Protein AF-A0A9E5YF60-F1 (afdb_monomer)

pLDDT: mean 73.59, std 24.07, range [28.97, 97.62]

Secondary structure (DSSP, 8-state):
--EEEEEEEE---TT-SEEEEEEEEETTTEEEEEEEEEEETTEEEEE--EEE-EEEPTTT--EEETT-SB-TTT-PBPP----------S-S---SEEESS--SSHHHHHHHHHHHHHHHHHHHH-TT-PPP-----------PPPP-------------------------------------

Radius of gyration: 30.72 Å; Cα contacts (8 Å, |Δi|>4): 196; chains: 1; bounding box: 48×77×90 Å

Nearest PDB structures (foldseek):
  2i9x-assembly1_A  TM=8.941E-01  e=9.250E-07  Staphylococcus epidermidis ATCC 12228
  2ia9-assembly3_F  TM=9.475E-01  e=4.950E-06  Bacillus subtilis
  2ia9-assembly2_C  TM=9.354E-01  e=3.707E-06  Bacillus subtilis
  2ia9-assembly3_E  TM=9.119E-01  e=4.409E-06  Bacillus subtilis
  2ia9-assembly1_A  TM=8.694E-01  e=2.776E-06  Bacillus subtilis

Mean predicted aligned error: 16.96 Å

Foldseek 3Di:
DDFPDKDWAADPDPPAQWGIWIWTDDPVPDIAGRWTFGQDPVGTWIDAAKDQAFDAAPPHGDTHHPPDQADPPPRHGGDPPPPPPPDDDDDPDPDSMDGPDDDPDPVVRVNVGVVNVVVVVVCVVPVPCDDPDDDPPPPDDDDDDDDDDDDDDDDDDDDDDDDDDDDDDDDDDDDDDDDDDDDD

Sequence (184 aa):
MEITEVRISLRDGGNRKLKAYATITFDDAFVVRNVKVIEGNKGLFVAMPSRKLRESCPKCNYKNAVRSKFCNQCGSSLPQIERKPQVESSGPQQSDHRDIAHPITLECREYIQKKVLESYEGERKNPSSAPPAGGHKTTAAATAPTPVAAATAPTPIAAAPKVEEHTEEHSIEDDVTEGGDIEL

Structure (mmCIF, N/CA/C/O backbone):
data_AF-A0A9E5YF60-F1
#
_entry.id   AF-A0A9E5YF60-F1
#
loop_
_atom_site.group_PDB
_atom_site.id
_atom_site.type_symbol
_atom_site.label_atom_id
_atom_site.label_alt_id
_atom_site.label_comp_id
_atom_site.label_asym_id
_atom_site.label_entity_id
_atom_site.label_seq_id
_atom_site.pdbx_PDB_ins_code
_atom_site.Cartn_x
_atom_site.Cartn_y
_atom_site.Cartn_z
_atom_site.occupancy
_atom_site.B_iso_or_equiv
_atom_site.auth_seq_id
_atom_site.auth_comp_id
_atom_site.auth_asym_id
_atom_site.auth_atom_id
_atom_site.pdbx_PDB_model_num
ATOM 1 N N . MET A 1 1 ? -16.649 4.695 -1.867 1.00 81.25 1 MET A N 1
ATOM 2 C CA . MET A 1 1 ? -15.685 3.664 -1.454 1.00 81.25 1 MET A CA 1
ATOM 3 C C . MET A 1 1 ? -15.520 3.783 0.041 1.00 81.25 1 MET A C 1
ATOM 5 O O . MET A 1 1 ? -15.003 4.791 0.515 1.00 81.25 1 MET A O 1
ATOM 9 N N . GLU A 1 2 ? -16.013 2.789 0.757 1.00 93.06 2 GLU A N 1
ATOM 10 C CA . GLU A 1 2 ? -16.034 2.717 2.211 1.00 93.06 2 GLU A CA 1
ATOM 11 C C . GLU A 1 2 ? -15.142 1.570 2.684 1.00 93.06 2 GLU A C 1
ATOM 13 O O . GLU A 1 2 ? -14.969 0.561 1.998 1.00 93.06 2 GLU A O 1
ATOM 18 N N . ILE A 1 3 ? -14.534 1.732 3.857 1.00 95.75 3 ILE A N 1
ATOM 19 C CA . ILE A 1 3 ? -13.756 0.664 4.487 1.00 95.75 3 ILE A CA 1
ATOM 20 C C . ILE A 1 3 ? -14.714 -0.170 5.334 1.00 95.75 3 ILE A C 1
ATOM 22 O O . ILE A 1 3 ? -15.167 0.295 6.381 1.00 95.75 3 ILE A O 1
ATOM 26 N N . THR A 1 4 ? -14.999 -1.392 4.887 1.00 95.94 4 THR A N 1
ATOM 27 C CA . THR A 1 4 ? -15.952 -2.295 5.545 1.00 95.94 4 THR A CA 1
ATOM 28 C C . THR A 1 4 ? -15.309 -3.097 6.672 1.00 95.94 4 THR A C 1
ATOM 30 O O . THR A 1 4 ? -15.927 -3.321 7.710 1.00 95.94 4 THR A O 1
ATOM 33 N N . GLU A 1 5 ? -14.034 -3.469 6.527 1.00 96.00 5 GLU A N 1
ATOM 34 C CA . GLU A 1 5 ? -13.308 -4.248 7.531 1.00 96.00 5 GLU A CA 1
ATOM 35 C C . GLU A 1 5 ? -11.846 -3.794 7.645 1.00 96.00 5 GLU A C 1
ATOM 37 O O . GLU A 1 5 ? -11.172 -3.530 6.646 1.00 96.00 5 GLU A O 1
ATOM 42 N N . VAL A 1 6 ? -11.328 -3.746 8.876 1.00 97.06 6 VAL A N 1
ATOM 43 C CA . VAL A 1 6 ? -9.901 -3.539 9.155 1.00 97.06 6 VAL A CA 1
ATOM 44 C C . VAL A 1 6 ? -9.419 -4.618 10.113 1.00 97.06 6 VAL A C 1
ATOM 46 O O . VAL A 1 6 ? -9.878 -4.700 11.248 1.00 97.06 6 VAL A O 1
ATOM 49 N N . ARG A 1 7 ? -8.449 -5.422 9.673 1.00 95.94 7 ARG A N 1
ATOM 50 C CA . ARG A 1 7 ? -7.774 -6.419 10.514 1.00 95.94 7 ARG A CA 1
ATOM 51 C C . ARG A 1 7 ? -6.390 -5.930 10.890 1.00 95.94 7 ARG A C 1
ATOM 53 O O . ARG A 1 7 ? -5.583 -5.638 10.004 1.00 95.94 7 ARG A O 1
ATOM 60 N N . ILE A 1 8 ? -6.106 -5.889 12.186 1.00 95.81 8 ILE A N 1
ATOM 61 C CA . ILE A 1 8 ? -4.815 -5.469 12.725 1.00 95.81 8 ILE A CA 1
ATOM 62 C C . ILE A 1 8 ? -4.038 -6.695 13.195 1.00 95.81 8 ILE A C 1
ATOM 64 O O . ILE A 1 8 ? -4.548 -7.558 13.898 1.00 95.81 8 ILE A O 1
ATOM 68 N N . SER A 1 9 ? -2.775 -6.773 12.799 1.00 93.69 9 SER A N 1
ATOM 69 C CA . SER A 1 9 ? -1.800 -7.716 13.334 1.00 93.69 9 SER A CA 1
ATOM 70 C C . SER A 1 9 ? -0.731 -6.913 14.057 1.00 93.69 9 SER A C 1
ATOM 72 O O . SER A 1 9 ? 0.152 -6.320 13.424 1.00 93.69 9 SER A O 1
ATOM 74 N N . LEU A 1 10 ? -0.854 -6.852 15.384 1.00 92.62 10 LEU A N 1
ATOM 75 C CA . LEU A 1 10 ? 0.117 -6.193 16.249 1.00 92.62 10 LEU A CA 1
ATOM 76 C C . LEU A 1 10 ? 1.480 -6.871 16.115 1.00 92.62 10 LEU A C 1
ATOM 78 O O . LEU A 1 10 ? 1.585 -8.080 15.906 1.00 92.62 10 LEU A O 1
ATOM 82 N N . ARG A 1 11 ? 2.540 -6.070 16.196 1.00 90.50 11 ARG A N 1
ATOM 83 C CA . ARG A 1 11 ? 3.908 -6.562 16.146 1.00 90.50 11 ARG A CA 1
ATOM 84 C C . ARG A 1 11 ? 4.643 -6.161 17.415 1.00 90.50 11 ARG A C 1
ATOM 86 O O . ARG A 1 11 ? 5.096 -5.026 17.543 1.00 90.50 11 ARG A O 1
ATOM 93 N N . ASP A 1 12 ? 4.847 -7.135 18.292 1.00 77.62 12 ASP A N 1
ATOM 94 C CA . ASP A 1 12 ? 5.633 -6.971 19.512 1.00 77.62 12 ASP A CA 1
ATOM 95 C C . ASP A 1 12 ? 7.125 -7.079 19.187 1.00 77.62 12 ASP A C 1
ATOM 97 O O . ASP A 1 12 ? 7.742 -8.141 19.197 1.00 77.62 12 ASP A O 1
ATOM 101 N N . GLY A 1 13 ? 7.711 -5.951 18.797 1.00 72.75 13 GLY A N 1
ATOM 102 C CA . GLY A 1 13 ? 9.149 -5.810 18.606 1.00 72.75 13 GLY A CA 1
ATOM 103 C C . GLY A 1 13 ? 9.615 -4.503 19.224 1.00 72.75 13 GLY A C 1
ATOM 104 O O . GLY A 1 13 ? 9.360 -3.437 18.662 1.00 72.75 13 GLY A O 1
ATOM 105 N N . GLY A 1 14 ? 10.289 -4.582 20.375 1.00 67.81 14 GLY A N 1
ATOM 106 C CA . GLY A 1 14 ? 10.793 -3.419 21.108 1.00 67.81 14 GLY A CA 1
ATOM 107 C C . GLY A 1 14 ? 11.542 -2.429 20.204 1.00 67.81 14 GLY A C 1
ATOM 108 O O . GLY A 1 14 ? 12.382 -2.825 19.397 1.00 67.81 14 GLY A O 1
ATOM 109 N N . ASN A 1 15 ? 11.191 -1.142 20.317 1.00 65.94 15 ASN A N 1
ATOM 110 C CA . ASN A 1 15 ? 11.779 0.008 19.609 1.00 65.94 15 ASN A CA 1
ATOM 111 C C . ASN A 1 15 ? 11.841 -0.064 18.071 1.00 65.94 15 ASN A C 1
ATOM 113 O O . ASN A 1 15 ? 12.553 0.720 17.438 1.00 65.94 15 ASN A O 1
ATOM 117 N N . ARG A 1 16 ? 11.073 -0.949 17.421 1.00 82.31 16 ARG A N 1
ATOM 118 C CA . ARG A 1 16 ? 10.971 -0.937 15.958 1.00 82.31 16 ARG A CA 1
ATOM 119 C C . ARG A 1 16 ? 9.952 0.109 15.511 1.00 82.31 16 ARG A C 1
ATOM 121 O O . ARG A 1 16 ? 8.862 0.207 16.063 1.00 82.31 16 ARG A O 1
ATOM 128 N N . LYS A 1 17 ? 10.288 0.843 14.443 1.00 90.38 17 LYS A N 1
ATOM 129 C CA . LYS A 1 17 ? 9.391 1.842 13.831 1.00 90.38 17 LYS A CA 1
ATOM 130 C C . LYS A 1 17 ? 8.049 1.240 13.396 1.00 90.38 17 LYS A C 1
ATOM 132 O O . LYS A 1 17 ? 7.047 1.932 13.381 1.00 90.38 17 LYS A O 1
ATOM 137 N N . LEU A 1 18 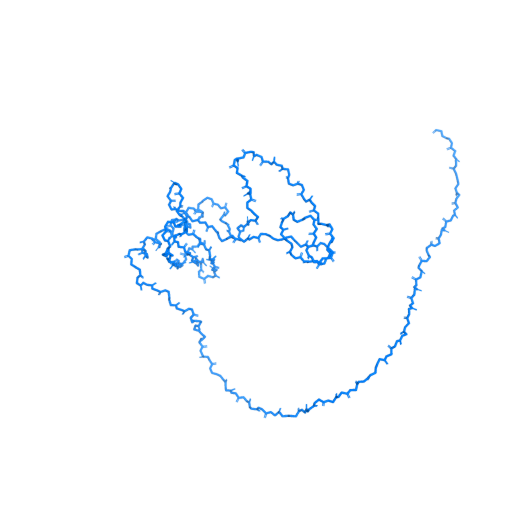? 8.016 -0.041 13.032 1.00 93.12 18 LEU A N 1
ATOM 138 C CA . LEU A 1 18 ? 6.797 -0.747 12.637 1.00 93.12 18 LEU A CA 1
ATOM 139 C C . LEU A 1 18 ? 6.072 -1.301 13.870 1.00 93.12 18 LEU A C 1
ATOM 141 O O . LEU A 1 18 ? 6.619 -2.176 14.538 1.00 93.12 18 LEU A O 1
ATOM 145 N N . LYS A 1 19 ? 4.838 -0.848 14.101 1.00 93.25 19 LYS A N 1
ATOM 146 C CA . LYS A 1 19 ? 4.001 -1.261 15.238 1.00 93.25 19 LYS A CA 1
ATOM 147 C C . LYS A 1 19 ? 2.990 -2.349 14.896 1.00 93.25 19 LYS A C 1
ATOM 149 O O . LYS A 1 19 ? 2.748 -3.235 15.705 1.00 93.25 19 LYS A O 1
ATOM 154 N N . ALA A 1 20 ? 2.407 -2.292 13.703 1.00 95.25 20 ALA A N 1
ATOM 155 C CA . ALA A 1 20 ? 1.439 -3.285 13.252 1.00 95.25 20 ALA A CA 1
ATOM 156 C C . ALA A 1 20 ? 1.400 -3.387 11.728 1.00 95.25 20 ALA A C 1
ATOM 158 O O . ALA A 1 20 ? 1.785 -2.459 11.008 1.00 95.25 20 ALA A O 1
ATOM 159 N N . TYR A 1 21 ? 0.896 -4.517 11.249 1.00 95.69 21 TYR A N 1
ATOM 160 C CA . TYR A 1 21 ? 0.385 -4.647 9.892 1.00 95.69 21 TYR A CA 1
ATOM 161 C C . TYR A 1 21 ? -1.137 -4.557 9.915 1.00 95.69 21 TYR A C 1
ATOM 163 O O . TYR A 1 21 ? -1.777 -5.064 10.829 1.00 95.69 21 TYR A O 1
ATOM 171 N N . ALA A 1 22 ? -1.707 -3.927 8.898 1.00 96.94 22 ALA A N 1
ATOM 172 C CA . ALA A 1 22 ? -3.135 -3.824 8.687 1.00 96.94 22 ALA A CA 1
ATOM 173 C C . ALA A 1 22 ? -3.515 -4.461 7.345 1.00 96.94 22 ALA A C 1
ATOM 175 O O . ALA A 1 22 ? -2.774 -4.392 6.355 1.00 96.94 22 ALA A O 1
ATOM 176 N N . THR A 1 23 ? -4.683 -5.089 7.327 1.00 97.62 23 THR A N 1
ATOM 177 C CA . THR A 1 23 ? -5.378 -5.516 6.114 1.00 97.62 23 THR A CA 1
ATOM 178 C C . THR A 1 23 ? -6.709 -4.787 6.067 1.00 97.62 23 THR A C 1
ATOM 180 O O . THR A 1 23 ? -7.459 -4.839 7.038 1.00 97.62 23 THR A O 1
ATOM 183 N N . ILE A 1 24 ? -6.966 -4.086 4.967 1.00 96.94 24 ILE A N 1
ATOM 184 C CA . ILE A 1 24 ? -8.144 -3.234 4.783 1.00 96.94 24 ILE A CA 1
ATOM 185 C C . ILE A 1 24 ? -9.017 -3.856 3.700 1.00 96.94 24 ILE A C 1
ATOM 187 O O . ILE A 1 24 ? -8.500 -4.189 2.631 1.00 96.94 24 ILE A O 1
ATOM 191 N N . THR A 1 25 ? -10.312 -3.978 3.961 1.00 97.44 25 THR A N 1
ATOM 192 C CA . THR A 1 25 ? -11.325 -4.367 2.978 1.00 97.44 25 THR A CA 1
ATOM 193 C C . THR A 1 25 ? -12.144 -3.137 2.599 1.00 97.44 25 THR A C 1
ATOM 195 O O . THR A 1 25 ? -12.648 -2.430 3.471 1.00 97.44 25 THR A O 1
ATOM 198 N N . PHE A 1 26 ? -12.244 -2.871 1.301 1.00 96.50 26 PHE A N 1
ATOM 199 C CA . PHE A 1 26 ? -13.060 -1.816 0.715 1.00 96.50 26 PHE A CA 1
ATOM 200 C C . PHE A 1 26 ? -14.310 -2.424 0.088 1.00 96.50 26 PHE A C 1
ATOM 202 O O . PHE A 1 26 ? -14.194 -3.382 -0.684 1.00 96.50 26 PHE A O 1
ATOM 209 N N . ASP A 1 27 ? -15.471 -1.850 0.408 1.00 95.56 27 ASP A N 1
ATOM 210 C CA . ASP A 1 27 ? -16.786 -2.198 -0.147 1.00 95.56 27 ASP A CA 1
ATOM 211 C C . ASP A 1 27 ? -17.079 -3.721 -0.172 1.00 95.56 27 ASP A C 1
ATOM 213 O O . ASP A 1 27 ? -17.713 -4.214 -1.100 1.00 95.56 27 ASP A O 1
ATOM 217 N N . ASP A 1 28 ? -16.535 -4.496 0.780 1.00 93.94 28 ASP A N 1
ATOM 218 C CA . ASP A 1 28 ? -16.573 -5.976 0.824 1.00 93.94 28 ASP A CA 1
ATOM 219 C C . ASP A 1 28 ? -16.101 -6.706 -0.452 1.00 93.94 28 ASP A C 1
ATOM 221 O O . ASP A 1 28 ? -16.246 -7.922 -0.588 1.00 93.94 28 ASP A O 1
ATOM 225 N N . ALA A 1 29 ? -15.473 -5.982 -1.377 1.00 95.06 29 ALA A N 1
ATOM 226 C CA . ALA A 1 29 ? -15.123 -6.465 -2.707 1.00 95.06 29 ALA A CA 1
ATOM 227 C C . ALA A 1 29 ? -13.612 -6.451 -2.964 1.00 95.06 29 ALA A C 1
ATOM 229 O O . ALA A 1 29 ? -13.118 -7.191 -3.817 1.00 95.06 29 ALA A O 1
ATOM 230 N N . PHE A 1 30 ? -12.852 -5.623 -2.238 1.00 96.62 30 PHE A N 1
ATOM 231 C CA . PHE A 1 30 ? -11.431 -5.422 -2.510 1.00 96.62 30 PHE A CA 1
ATOM 232 C C . PHE A 1 30 ? -10.581 -5.383 -1.241 1.00 96.62 30 PHE A C 1
ATOM 234 O O . PHE A 1 30 ? -10.809 -4.571 -0.353 1.00 96.62 30 PHE A O 1
ATOM 241 N N . VAL A 1 31 ? -9.546 -6.227 -1.168 1.00 96.88 31 VAL A N 1
ATOM 242 C CA . VAL A 1 31 ? -8.676 -6.334 0.015 1.00 96.88 31 VAL A CA 1
ATOM 243 C C . VAL A 1 31 ? -7.265 -5.838 -0.284 1.00 96.88 31 VAL A C 1
ATOM 245 O O . VAL A 1 31 ? -6.557 -6.390 -1.129 1.00 96.88 31 VAL A O 1
ATOM 248 N N . VAL A 1 32 ? -6.804 -4.865 0.501 1.00 96.50 32 VAL A N 1
ATOM 249 C CA . VAL A 1 32 ? -5.425 -4.371 0.494 1.00 96.50 32 VAL A CA 1
ATOM 250 C C . VAL A 1 32 ? -4.678 -4.911 1.710 1.00 96.50 32 VAL A C 1
ATOM 252 O O . VAL A 1 32 ? -4.970 -4.571 2.855 1.00 96.50 32 VAL A O 1
ATOM 255 N N . ARG A 1 33 ? -3.678 -5.759 1.455 1.00 96.12 33 ARG A N 1
ATOM 256 C CA . ARG A 1 33 ? -2.808 -6.354 2.482 1.00 96.12 33 ARG A CA 1
ATOM 257 C C . ARG A 1 33 ? -1.513 -5.570 2.645 1.00 96.12 33 ARG A C 1
ATOM 259 O O . ARG A 1 33 ? -1.094 -4.854 1.739 1.00 96.12 33 ARG A O 1
ATOM 266 N N . ASN A 1 34 ? -0.818 -5.821 3.755 1.00 94.69 34 ASN A N 1
ATOM 267 C CA . ASN A 1 34 ? 0.505 -5.263 4.062 1.00 94.69 34 ASN A CA 1
ATOM 268 C C . ASN A 1 34 ? 0.529 -3.733 4.178 1.00 94.69 34 ASN A C 1
ATOM 270 O O . ASN A 1 34 ? 1.571 -3.114 3.939 1.00 94.69 34 ASN A O 1
ATOM 274 N N . VAL A 1 35 ? -0.590 -3.132 4.580 1.00 96.62 35 VAL A N 1
ATOM 275 C CA . VAL A 1 35 ? -0.600 -1.756 5.081 1.00 96.62 35 VAL A CA 1
ATOM 276 C C . VAL A 1 35 ? 0.161 -1.750 6.410 1.00 96.6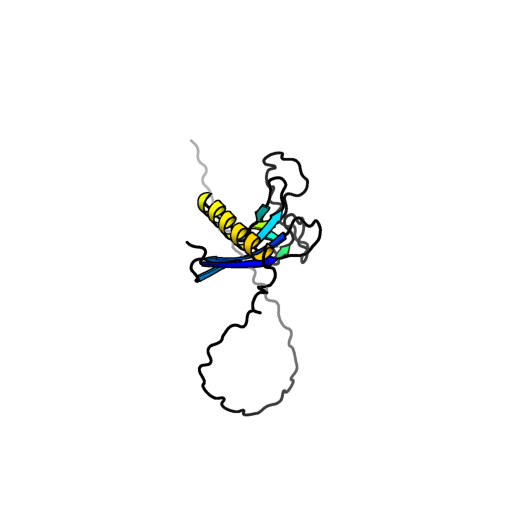2 35 VAL A C 1
ATOM 278 O O . VAL A 1 35 ? 0.084 -2.708 7.176 1.00 96.62 35 VAL A O 1
ATOM 281 N N . LYS A 1 36 ? 0.965 -0.724 6.681 1.00 95.44 36 LYS A N 1
ATOM 282 C CA . LYS A 1 36 ? 1.856 -0.680 7.852 1.00 95.44 36 LYS A CA 1
ATOM 283 C C . LYS A 1 36 ? 1.467 0.475 8.760 1.00 95.44 36 LYS A C 1
ATOM 285 O O . LYS A 1 36 ? 1.353 1.600 8.288 1.00 95.44 36 LYS A O 1
ATOM 290 N N . VAL A 1 37 ? 1.349 0.217 10.057 1.00 95.81 37 VAL A N 1
ATOM 291 C CA . VAL A 1 37 ? 1.256 1.261 11.086 1.00 95.81 37 VAL A CA 1
ATOM 292 C C . VAL A 1 37 ? 2.662 1.512 11.616 1.00 95.81 37 VAL A C 1
ATOM 294 O O . VAL A 1 37 ? 3.302 0.603 12.157 1.00 95.81 37 VAL A O 1
ATOM 297 N N . ILE A 1 38 ? 3.169 2.723 11.407 1.00 94.69 38 ILE A N 1
ATOM 298 C CA . ILE A 1 38 ? 4.550 3.105 11.707 1.00 94.69 38 ILE A CA 1
ATOM 299 C C . ILE A 1 38 ? 4.552 4.267 12.699 1.00 94.69 38 ILE A C 1
ATOM 301 O O . ILE A 1 38 ? 3.775 5.206 12.574 1.00 94.69 38 ILE A O 1
ATOM 305 N N . GLU A 1 39 ? 5.448 4.214 13.677 1.00 93.50 39 GLU A N 1
ATOM 306 C CA . GLU A 1 39 ? 5.765 5.323 14.571 1.00 93.50 39 GLU A CA 1
ATOM 307 C C . GLU A 1 39 ? 6.824 6.219 13.912 1.00 93.50 39 GLU A C 1
ATOM 309 O O . GLU A 1 39 ? 7.957 5.797 13.657 1.00 93.50 39 GLU A O 1
ATOM 314 N N . GLY A 1 40 ? 6.426 7.443 13.570 1.00 91.31 40 GLY A N 1
ATOM 315 C CA . GLY A 1 40 ? 7.306 8.493 13.068 1.00 91.31 40 GLY A CA 1
ATOM 316 C C . GLY A 1 40 ? 7.524 9.598 14.100 1.00 91.31 40 GLY A C 1
ATOM 317 O O . GLY A 1 40 ? 6.975 9.575 15.196 1.00 91.31 40 GLY A O 1
ATOM 318 N N . ASN A 1 41 ? 8.286 10.624 13.719 1.00 91.75 41 ASN A N 1
ATOM 319 C CA . ASN A 1 41 ? 8.615 11.744 14.613 1.00 91.75 41 ASN A CA 1
ATOM 320 C C . ASN A 1 41 ? 7.383 12.580 15.009 1.00 91.75 41 ASN A C 1
ATOM 322 O O . ASN A 1 41 ? 7.372 13.198 16.065 1.00 91.75 41 ASN A O 1
ATOM 326 N N . LYS A 1 42 ? 6.355 12.614 14.148 1.00 92.31 42 LYS A N 1
ATOM 327 C CA . LYS A 1 42 ? 5.092 13.343 14.364 1.00 92.31 42 LYS A CA 1
ATOM 328 C C . LYS A 1 42 ? 3.970 12.440 14.904 1.00 92.31 42 LYS A C 1
ATOM 330 O O . LYS A 1 42 ? 2.809 12.826 14.851 1.00 92.31 42 LYS A O 1
ATOM 335 N N . GLY A 1 43 ? 4.306 11.237 15.376 1.00 92.38 43 GLY A N 1
ATOM 336 C CA . GLY A 1 43 ? 3.351 10.244 15.866 1.00 92.38 43 GLY A CA 1
ATOM 337 C C . GLY A 1 43 ? 3.132 9.068 14.913 1.00 92.38 43 GLY A C 1
ATOM 338 O O . GLY A 1 43 ? 3.918 8.817 13.994 1.00 92.38 43 GLY A O 1
ATOM 339 N N . LEU A 1 44 ? 2.066 8.312 15.177 1.00 94.56 44 LEU A N 1
ATOM 340 C CA . LEU A 1 44 ? 1.679 7.128 14.411 1.00 94.56 44 LEU A CA 1
ATOM 341 C C . LEU A 1 44 ? 1.083 7.535 13.060 1.00 94.56 44 LEU A C 1
ATOM 343 O O . LEU A 1 44 ? 0.232 8.417 12.982 1.00 94.56 44 LEU A O 1
ATOM 347 N N . PHE A 1 45 ? 1.504 6.865 11.993 1.00 95.62 45 PHE A N 1
ATOM 348 C CA . PHE A 1 45 ? 0.966 7.076 10.655 1.00 95.62 45 PHE A CA 1
ATOM 349 C C . PHE A 1 45 ? 0.854 5.763 9.884 1.00 95.62 45 PHE A C 1
ATOM 351 O O . PHE A 1 45 ? 1.478 4.751 10.220 1.00 95.62 45 PHE A O 1
ATOM 358 N N . VAL A 1 46 ? 0.047 5.794 8.827 1.00 96.31 46 VAL A N 1
ATOM 359 C CA . VAL A 1 46 ? -0.184 4.649 7.949 1.00 96.31 46 VAL A CA 1
ATOM 360 C C . VAL A 1 46 ? 0.710 4.761 6.719 1.00 96.31 46 VAL A C 1
ATOM 362 O O . VAL A 1 46 ? 0.698 5.771 6.017 1.00 96.31 46 VAL A O 1
ATOM 365 N N . ALA A 1 47 ? 1.478 3.711 6.447 1.00 95.50 47 ALA A N 1
ATOM 366 C CA . ALA A 1 47 ? 2.257 3.556 5.230 1.00 95.50 47 ALA A CA 1
ATOM 367 C C . ALA A 1 47 ? 1.624 2.494 4.329 1.00 95.50 47 ALA A C 1
ATOM 369 O O . ALA A 1 47 ? 1.281 1.391 4.769 1.00 95.50 47 ALA A O 1
ATOM 370 N N . MET A 1 48 ? 1.490 2.841 3.055 1.00 96.25 48 MET A N 1
ATOM 371 C CA . MET A 1 48 ? 0.898 1.980 2.045 1.00 96.25 48 MET A CA 1
ATOM 372 C C . MET A 1 48 ? 1.782 0.760 1.728 1.00 96.25 48 MET A C 1
ATOM 374 O O . MET A 1 48 ? 2.985 0.750 2.024 1.00 96.25 48 MET A O 1
ATOM 378 N N . PRO A 1 49 ? 1.204 -0.317 1.167 1.00 95.31 49 PRO A N 1
ATOM 379 C CA . PRO A 1 49 ? 1.967 -1.498 0.794 1.00 95.31 49 PRO A CA 1
ATOM 380 C C . PRO A 1 49 ? 2.974 -1.161 -0.302 1.00 95.31 49 PRO A C 1
ATOM 382 O O . PRO A 1 49 ? 2.601 -0.773 -1.406 1.00 95.31 49 PRO A O 1
ATOM 385 N N . SER A 1 50 ? 4.254 -1.380 -0.012 1.00 92.25 50 SER A N 1
ATOM 386 C CA . SER A 1 50 ? 5.361 -1.053 -0.908 1.00 92.25 50 SER A CA 1
ATOM 387 C C . SER A 1 50 ? 6.112 -2.295 -1.382 1.00 92.25 50 SER A C 1
ATOM 389 O O . SER A 1 50 ? 6.288 -3.264 -0.636 1.00 92.25 50 SER A O 1
ATOM 391 N N . ARG A 1 51 ? 6.577 -2.278 -2.636 1.00 90.75 51 ARG A N 1
ATOM 392 C CA . ARG A 1 51 ? 7.385 -3.347 -3.242 1.00 90.75 51 ARG A CA 1
ATOM 393 C C . ARG A 1 51 ? 8.614 -2.761 -3.920 1.00 90.75 51 ARG A C 1
ATOM 395 O O . ARG A 1 51 ? 8.544 -1.717 -4.562 1.00 90.75 51 ARG A O 1
ATOM 402 N N . LYS A 1 52 ? 9.744 -3.462 -3.795 1.00 89.38 52 LYS A N 1
ATOM 403 C CA . LYS A 1 52 ? 10.972 -3.125 -4.517 1.00 89.38 52 LYS A CA 1
ATOM 404 C C . LYS A 1 52 ? 10.747 -3.299 -6.020 1.00 89.38 52 LYS A C 1
ATOM 406 O O . LYS A 1 52 ? 10.391 -4.390 -6.472 1.00 89.38 52 LYS A O 1
ATOM 411 N N . LEU A 1 53 ? 10.944 -2.223 -6.765 1.00 88.44 53 LEU A N 1
ATOM 412 C CA . LEU A 1 53 ? 10.869 -2.195 -8.212 1.00 88.44 53 LEU A CA 1
ATOM 413 C C . LEU A 1 53 ? 12.006 -3.043 -8.799 1.00 88.44 53 LEU A C 1
ATOM 415 O O . LEU A 1 53 ? 13.099 -3.146 -8.235 1.00 88.44 53 LEU A O 1
ATOM 419 N N . ARG A 1 54 ? 11.716 -3.693 -9.921 1.00 89.25 54 ARG A N 1
ATOM 420 C CA . ARG A 1 54 ? 12.687 -4.433 -10.724 1.00 89.25 54 ARG A CA 1
ATOM 421 C C . ARG A 1 54 ? 12.465 -4.069 -12.181 1.00 89.25 54 ARG A C 1
ATOM 423 O O . ARG A 1 54 ? 11.315 -3.947 -12.596 1.00 89.25 54 ARG A O 1
ATOM 430 N N . GLU A 1 55 ? 13.548 -3.901 -12.920 1.00 87.81 55 GLU A N 1
ATOM 431 C CA . GLU A 1 55 ? 13.524 -3.567 -14.344 1.00 87.81 55 GLU A CA 1
ATOM 432 C C . GLU A 1 55 ? 13.841 -4.827 -15.155 1.00 87.81 55 GLU A C 1
ATOM 434 O O . GLU A 1 55 ? 14.778 -5.571 -14.845 1.00 87.81 55 GLU A O 1
ATOM 439 N N . SER A 1 56 ? 13.017 -5.104 -16.164 1.00 91.88 56 SER A N 1
ATOM 440 C CA . SER A 1 56 ? 13.210 -6.252 -17.047 1.00 91.88 56 SER A CA 1
ATOM 441 C C . SER A 1 56 ? 14.304 -5.945 -18.066 1.00 91.88 56 SER A C 1
ATOM 443 O O . SER A 1 56 ? 14.326 -4.875 -18.669 1.00 91.88 56 SER A O 1
ATOM 445 N N . CYS A 1 57 ? 15.216 -6.891 -18.265 1.00 92.62 57 CYS A N 1
ATOM 446 C CA . CYS A 1 57 ? 16.220 -6.803 -19.317 1.00 92.62 57 CYS A CA 1
ATOM 447 C C . CYS A 1 57 ? 15.563 -6.856 -20.710 1.00 92.62 57 CYS A C 1
ATOM 449 O O . CYS A 1 57 ? 14.809 -7.795 -20.953 1.00 92.62 57 CYS A O 1
ATOM 451 N N . PRO A 1 58 ? 15.893 -5.954 -21.654 1.00 91.38 58 PRO A N 1
ATOM 452 C CA . PRO A 1 58 ? 15.318 -5.986 -23.003 1.00 91.38 58 PRO A CA 1
ATOM 453 C C . PRO A 1 58 ? 15.766 -7.204 -23.828 1.00 91.38 58 PRO A C 1
ATOM 455 O O . PRO A 1 58 ? 15.078 -7.590 -24.763 1.00 91.38 58 PRO A O 1
ATOM 458 N N . LYS A 1 59 ? 16.900 -7.834 -23.481 1.00 94.00 59 LYS A N 1
ATOM 459 C CA . LYS A 1 59 ? 17.438 -8.996 -24.206 1.00 94.00 59 LYS A CA 1
ATOM 460 C C . LYS A 1 59 ? 16.864 -10.330 -23.723 1.00 94.00 59 LYS A C 1
ATOM 462 O O . LYS A 1 59 ? 16.579 -11.199 -24.533 1.00 94.00 59 LYS A O 1
ATOM 467 N N . CYS A 1 60 ? 16.744 -10.528 -22.408 1.00 94.69 60 CYS A N 1
ATOM 468 C CA . CYS A 1 60 ? 16.363 -11.826 -21.826 1.00 94.69 60 CYS A CA 1
ATOM 469 C C . CYS A 1 60 ? 15.191 -11.765 -20.834 1.00 94.69 60 CYS A C 1
ATOM 471 O O . CYS A 1 60 ? 14.885 -12.765 -20.192 1.00 94.69 60 CYS A O 1
ATOM 473 N N . ASN A 1 61 ? 14.564 -10.599 -20.646 1.00 91.75 61 ASN A N 1
ATOM 474 C CA . ASN A 1 61 ? 13.460 -10.362 -19.705 1.00 91.75 61 ASN A CA 1
ATOM 475 C C . ASN A 1 61 ? 13.743 -10.663 -18.222 1.00 91.75 61 ASN A C 1
ATOM 477 O O . ASN A 1 61 ? 12.834 -10.617 -17.389 1.00 91.75 61 ASN A O 1
ATOM 481 N N . TYR A 1 62 ? 15.001 -10.899 -17.843 1.00 93.88 62 TYR A N 1
ATOM 482 C CA . TYR A 1 62 ? 15.362 -11.089 -16.441 1.00 93.88 62 TYR A CA 1
ATOM 483 C C . TYR A 1 62 ? 15.100 -9.819 -15.613 1.00 93.88 62 TYR A C 1
ATOM 485 O O . TYR A 1 62 ? 15.416 -8.709 -16.045 1.00 93.88 62 TYR A O 1
ATOM 493 N N . LYS A 1 63 ? 14.540 -9.984 -14.407 1.00 92.50 63 LYS A N 1
ATOM 494 C CA . LYS A 1 63 ? 14.131 -8.890 -13.508 1.00 92.50 63 LYS A CA 1
ATOM 495 C C . LYS A 1 63 ? 15.300 -8.425 -12.640 1.00 92.50 63 LYS A C 1
ATOM 497 O O . LYS A 1 63 ? 15.511 -8.928 -11.533 1.00 92.50 63 LYS A O 1
ATOM 502 N N . ASN A 1 64 ? 16.037 -7.441 -13.133 1.00 90.69 64 ASN A N 1
ATOM 503 C CA . ASN A 1 64 ? 17.180 -6.851 -12.445 1.00 90.69 64 ASN A CA 1
ATOM 504 C C . ASN A 1 64 ? 16.739 -5.817 -11.404 1.00 90.69 64 ASN A C 1
ATOM 506 O O . ASN A 1 64 ? 15.611 -5.321 -11.427 1.00 90.69 64 ASN A O 1
ATOM 510 N N . ALA A 1 65 ? 17.626 -5.496 -10.462 1.00 89.00 65 ALA A N 1
ATOM 511 C CA . ALA A 1 65 ? 17.403 -4.350 -9.592 1.00 89.00 65 ALA A CA 1
ATOM 512 C C . ALA A 1 65 ? 17.400 -3.065 -10.433 1.00 89.00 65 ALA A C 1
ATOM 514 O O . ALA A 1 65 ? 18.125 -2.961 -11.423 1.00 89.00 65 ALA A O 1
ATOM 515 N N . VAL A 1 66 ? 16.580 -2.093 -10.032 1.00 84.75 66 VAL A N 1
ATOM 516 C CA . VAL A 1 66 ? 16.606 -0.751 -10.631 1.00 84.75 66 VAL A CA 1
ATOM 517 C C . VAL A 1 66 ? 18.040 -0.223 -10.554 1.00 84.75 66 VAL A C 1
ATOM 519 O O . VAL A 1 66 ? 18.666 -0.345 -9.501 1.00 84.75 66 VAL A O 1
ATOM 522 N N . ARG A 1 67 ? 18.544 0.376 -11.642 1.00 83.00 67 ARG A N 1
ATOM 523 C CA . ARG A 1 67 ? 19.913 0.932 -11.763 1.00 83.00 67 ARG A CA 1
ATOM 524 C C . ARG A 1 67 ? 21.053 -0.083 -11.924 1.00 83.00 67 ARG A C 1
ATOM 526 O O . ARG A 1 67 ? 22.217 0.319 -11.907 1.00 83.00 67 ARG A O 1
ATOM 533 N N . SER A 1 68 ? 20.780 -1.377 -12.097 1.00 89.31 68 SER A N 1
ATOM 534 C CA . SER A 1 68 ? 21.827 -2.305 -12.545 1.00 89.31 68 SER A CA 1
ATOM 535 C C . SER A 1 68 ? 22.383 -1.840 -13.900 1.00 89.31 68 SER A C 1
ATOM 537 O O . SER A 1 68 ? 21.619 -1.540 -14.811 1.00 89.31 68 SER A O 1
ATOM 539 N N . LYS A 1 69 ? 23.714 -1.769 -14.043 1.00 90.69 69 LYS A N 1
ATOM 540 C CA . LYS A 1 69 ? 24.367 -1.404 -15.319 1.00 90.69 69 LYS A CA 1
ATOM 541 C C . LYS A 1 69 ? 24.249 -2.512 -16.365 1.00 90.69 69 LYS A C 1
ATOM 543 O O . LYS A 1 69 ? 24.044 -2.244 -17.544 1.00 90.69 69 LYS A O 1
ATOM 548 N N . PHE A 1 70 ? 24.333 -3.756 -15.906 1.00 94.12 70 PHE A N 1
ATOM 549 C CA . PHE A 1 70 ? 24.278 -4.955 -16.731 1.00 94.12 70 PHE A CA 1
ATOM 550 C C . PHE A 1 70 ? 23.218 -5.909 -16.198 1.00 94.12 70 PHE A C 1
ATOM 552 O O . PHE A 1 70 ? 22.893 -5.903 -15.008 1.00 94.12 70 PHE A O 1
ATOM 559 N N . CYS A 1 71 ? 22.676 -6.737 -17.082 1.00 94.50 71 CYS A N 1
ATOM 560 C CA . CYS A 1 71 ? 21.771 -7.795 -16.686 1.00 94.50 71 CYS A CA 1
ATOM 561 C C . CYS A 1 71 ? 22.518 -8.884 -15.909 1.00 94.50 71 CYS A C 1
ATOM 563 O O . CYS A 1 71 ? 23.483 -9.454 -16.410 1.00 94.50 71 CYS A O 1
ATOM 565 N N . ASN A 1 72 ? 21.991 -9.259 -14.743 1.00 93.38 72 ASN A N 1
ATOM 566 C CA . ASN A 1 72 ? 22.545 -10.313 -13.889 1.00 93.38 72 ASN A CA 1
ATOM 567 C C . ASN A 1 72 ? 22.422 -11.732 -14.478 1.00 93.38 72 ASN A C 1
ATOM 569 O O . ASN A 1 72 ? 22.953 -12.662 -13.886 1.00 93.38 72 ASN A O 1
ATOM 573 N N . GLN A 1 73 ? 21.709 -11.909 -15.597 1.00 93.94 73 GLN A N 1
ATOM 574 C CA . GLN A 1 73 ? 21.531 -13.209 -16.252 1.00 93.94 73 GLN A CA 1
ATOM 575 C C . GLN A 1 73 ? 22.321 -13.320 -17.561 1.00 93.94 73 GLN A C 1
ATOM 577 O O . GLN A 1 73 ? 23.005 -14.310 -17.774 1.00 93.94 73 GLN A O 1
ATOM 582 N N . CYS A 1 74 ? 22.209 -12.337 -18.461 1.00 95.44 74 CYS A N 1
ATOM 583 C CA . CYS A 1 74 ? 22.810 -12.411 -19.802 1.00 95.44 74 CYS A CA 1
ATOM 584 C C . CYS A 1 74 ? 23.954 -11.413 -20.034 1.00 95.44 74 CYS A C 1
ATOM 586 O O . CYS A 1 74 ? 24.485 -11.351 -21.140 1.00 95.44 74 CYS A O 1
ATOM 588 N N . GLY A 1 75 ? 24.288 -10.581 -19.042 1.00 93.25 75 GLY A N 1
ATOM 589 C CA . GLY A 1 75 ? 25.370 -9.597 -19.126 1.00 93.25 75 GLY A CA 1
ATOM 590 C C . GLY A 1 75 ? 25.108 -8.392 -20.035 1.00 93.25 75 GLY A C 1
ATOM 591 O O . GLY A 1 75 ? 25.931 -7.485 -20.069 1.00 93.25 75 GLY A O 1
ATOM 592 N N . SER A 1 76 ? 23.978 -8.325 -20.752 1.00 93.62 76 SER A N 1
ATOM 593 C CA . SER A 1 76 ? 23.694 -7.186 -21.635 1.00 93.62 76 SER A CA 1
ATOM 594 C C . SER A 1 76 ? 23.559 -5.885 -20.845 1.00 93.62 76 SER A C 1
ATOM 596 O O . SER A 1 76 ? 22.939 -5.877 -19.776 1.00 93.62 76 SER A O 1
ATOM 598 N N . SER A 1 77 ? 24.049 -4.782 -21.403 1.00 92.06 77 SER A N 1
ATOM 599 C CA . SER A 1 77 ? 23.850 -3.442 -20.851 1.00 92.06 77 SER A CA 1
ATOM 600 C C . SER A 1 77 ? 22.358 -3.128 -20.712 1.00 92.06 77 SER A C 1
ATOM 602 O O . SER A 1 77 ? 21.576 -3.342 -21.639 1.00 92.06 77 SER A O 1
ATOM 604 N N . LEU A 1 78 ? 21.952 -2.660 -19.534 1.00 89.12 78 LEU A N 1
ATOM 605 C CA . LEU A 1 78 ? 20.583 -2.226 -19.262 1.00 89.12 78 LEU A CA 1
ATOM 606 C C . LEU A 1 78 ? 20.463 -0.7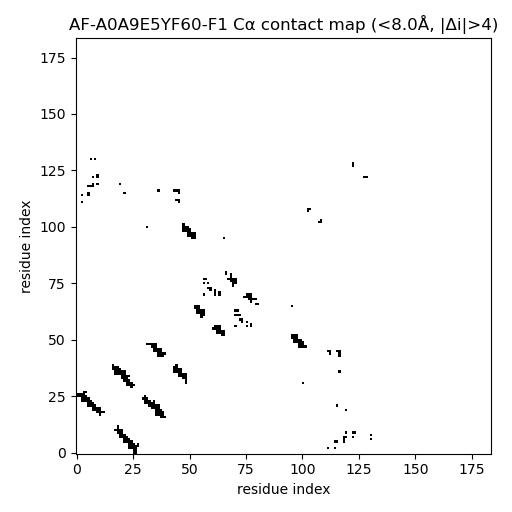19 -19.524 1.00 89.12 78 LEU A C 1
ATOM 608 O O . LEU A 1 78 ? 21.411 0.015 -19.221 1.00 89.12 78 LEU A O 1
ATOM 612 N N . PRO A 1 79 ? 19.317 -0.241 -20.049 1.00 82.44 79 PRO A N 1
ATOM 613 C CA . PRO A 1 79 ? 19.123 1.173 -20.343 1.00 82.44 79 PRO A CA 1
ATOM 614 C C . PRO A 1 79 ? 19.307 1.993 -19.065 1.00 82.44 79 PRO A C 1
ATOM 616 O O . PRO A 1 79 ? 18.561 1.844 -18.096 1.00 82.44 79 PRO A O 1
ATOM 619 N N . GLN A 1 80 ? 20.326 2.850 -19.048 1.00 74.38 80 GLN A N 1
ATOM 620 C CA . GLN A 1 80 ? 20.533 3.795 -17.961 1.00 74.38 80 GLN A CA 1
ATOM 621 C C . GLN A 1 80 ? 19.509 4.915 -18.142 1.00 74.38 80 GLN A C 1
ATOM 623 O O . GLN A 1 80 ? 19.755 5.882 -18.853 1.00 74.38 80 GLN A O 1
ATOM 628 N N . ILE A 1 81 ? 18.322 4.770 -17.550 1.00 69.44 81 ILE A N 1
ATOM 629 C CA . ILE A 1 81 ? 17.383 5.890 -17.477 1.00 69.44 81 ILE A CA 1
ATOM 630 C C . ILE A 1 81 ? 18.023 6.924 -16.548 1.00 69.44 81 ILE A C 1
ATOM 632 O O . ILE A 1 81 ? 17.956 6.797 -15.322 1.00 69.44 81 ILE A O 1
ATOM 636 N N . GLU A 1 82 ? 18.668 7.930 -17.136 1.00 62.50 82 GLU A N 1
ATOM 637 C CA . GLU A 1 82 ? 19.186 9.110 -16.450 1.00 62.50 82 GLU A CA 1
ATOM 638 C C . GLU A 1 82 ? 18.010 9.889 -15.860 1.00 62.50 82 GLU A C 1
ATOM 640 O O . GLU A 1 82 ? 17.433 10.794 -16.462 1.00 62.50 82 GLU A O 1
ATOM 645 N N . ARG A 1 83 ? 17.583 9.509 -14.657 1.00 59.28 83 ARG A N 1
ATOM 646 C CA . ARG A 1 83 ? 16.621 10.319 -13.917 1.00 59.28 83 ARG A CA 1
ATOM 647 C C . ARG A 1 83 ? 17.366 11.572 -13.479 1.00 59.28 83 ARG A C 1
ATOM 649 O O . ARG A 1 83 ? 18.213 11.491 -12.592 1.00 59.28 83 ARG A O 1
ATOM 656 N N . LYS A 1 84 ? 17.056 12.704 -14.123 1.00 48.09 84 LYS A N 1
ATOM 657 C CA . LYS A 1 84 ? 17.500 14.043 -13.712 1.00 48.09 84 LYS A CA 1
ATOM 658 C C . LYS A 1 84 ? 17.433 14.148 -12.180 1.00 48.09 84 LYS A C 1
ATOM 660 O O . LYS A 1 84 ? 16.383 13.819 -11.618 1.00 48.09 84 LYS A O 1
ATOM 665 N N . PRO A 1 85 ? 18.503 14.591 -11.500 1.00 50.38 85 PRO A N 1
ATOM 666 C CA . PRO A 1 85 ? 18.469 14.823 -10.066 1.00 50.38 85 PRO A CA 1
ATOM 667 C C . PRO A 1 85 ? 17.553 16.022 -9.811 1.00 50.38 85 PRO A C 1
ATOM 669 O O . PRO A 1 85 ? 17.970 17.170 -9.902 1.00 50.38 85 PRO A O 1
ATOM 672 N N . GLN A 1 86 ? 16.268 15.772 -9.576 1.00 48.47 86 GLN A N 1
ATOM 673 C CA . GLN A 1 86 ? 15.350 16.822 -9.167 1.00 48.47 86 GLN A CA 1
ATOM 674 C C . GLN A 1 86 ? 15.243 16.822 -7.644 1.00 48.47 86 GLN A C 1
ATOM 676 O O . GLN A 1 86 ? 14.627 15.948 -7.039 1.00 48.47 86 GLN A O 1
ATOM 681 N N . VAL A 1 87 ? 15.854 17.878 -7.105 1.00 45.34 87 VAL A N 1
ATOM 682 C CA . VAL A 1 87 ? 15.710 18.474 -5.777 1.00 45.34 87 VAL A CA 1
ATOM 683 C C . VAL A 1 87 ? 16.445 17.759 -4.644 1.00 45.34 87 VAL A C 1
ATOM 685 O O . VAL A 1 87 ? 16.115 16.664 -4.193 1.00 45.34 87 VAL A O 1
ATOM 688 N N . GLU A 1 88 ? 17.467 18.465 -4.175 1.00 50.38 88 GLU A N 1
ATOM 689 C CA . GLU A 1 88 ? 18.279 18.190 -3.005 1.00 50.38 88 GLU A CA 1
ATOM 690 C C . GLU A 1 88 ? 17.391 18.152 -1.754 1.00 50.38 88 GLU A C 1
ATOM 692 O O . GLU A 1 88 ? 16.911 19.161 -1.245 1.00 50.38 88 GLU A O 1
ATOM 697 N N . SER A 1 89 ? 17.137 16.955 -1.243 1.00 43.47 89 SER A N 1
ATOM 698 C CA . SER A 1 89 ? 16.644 16.753 0.117 1.00 43.47 89 SER A CA 1
ATOM 699 C C . SER A 1 89 ? 17.414 15.581 0.707 1.00 43.47 89 SER A C 1
ATOM 701 O O . SER A 1 89 ? 17.065 14.418 0.526 1.00 43.47 89 SER A O 1
ATOM 703 N N . SER A 1 90 ? 18.559 15.938 1.289 1.00 45.72 90 SER A N 1
ATOM 704 C CA . SER A 1 90 ? 19.324 15.235 2.327 1.00 45.72 90 SER A CA 1
ATOM 705 C C . SER A 1 90 ? 18.941 13.771 2.622 1.00 45.72 90 SER A C 1
ATOM 707 O O . SER A 1 90 ? 18.189 13.466 3.546 1.00 45.72 90 SER A O 1
ATOM 709 N N . GLY A 1 91 ? 19.572 12.842 1.896 1.00 44.97 91 GLY A N 1
ATOM 710 C CA . GLY A 1 91 ? 19.696 11.434 2.291 1.00 44.97 91 GLY A CA 1
ATOM 711 C C . GLY A 1 91 ? 20.156 10.518 1.144 1.00 44.97 91 GLY A C 1
ATOM 712 O O . GLY A 1 91 ? 19.607 10.610 0.045 1.00 44.97 91 GLY A O 1
ATOM 713 N N . PRO A 1 92 ? 21.141 9.617 1.349 1.00 48.38 92 PRO A N 1
ATOM 714 C CA . PRO A 1 92 ? 21.506 8.620 0.348 1.00 48.38 92 PRO A CA 1
ATOM 715 C C . PRO A 1 92 ? 20.402 7.548 0.274 1.00 48.38 92 PRO A C 1
ATOM 717 O O . PRO A 1 92 ? 19.821 7.179 1.289 1.00 48.38 92 PRO A O 1
ATOM 720 N N . GLN A 1 93 ? 20.122 7.040 -0.930 1.00 53.38 93 GLN A N 1
ATOM 721 C CA . GLN A 1 93 ? 19.071 6.054 -1.253 1.00 53.38 93 GLN A CA 1
ATOM 722 C C . GLN A 1 93 ? 17.625 6.567 -1.168 1.00 53.38 93 GLN A C 1
ATOM 724 O O . GLN A 1 93 ? 16.840 6.164 -0.311 1.00 53.38 93 GLN A O 1
ATOM 729 N N . GLN A 1 94 ? 17.200 7.313 -2.194 1.00 56.62 94 GLN A N 1
ATOM 730 C CA . GLN A 1 94 ? 15.806 7.221 -2.636 1.00 56.62 94 GLN A CA 1
ATOM 731 C C . GLN A 1 94 ? 15.516 5.750 -2.953 1.00 56.62 94 GLN A C 1
ATOM 733 O O . GLN A 1 94 ? 16.041 5.185 -3.919 1.00 56.62 94 GLN A O 1
ATOM 738 N N . SER A 1 95 ? 14.766 5.124 -2.050 1.00 63.03 95 SER A N 1
ATOM 739 C CA . SER A 1 95 ? 14.512 3.695 -2.010 1.00 63.03 95 SER A CA 1
ATOM 740 C C . SER A 1 95 ? 13.893 3.228 -3.321 1.00 63.03 95 SER A C 1
ATOM 742 O O . SER A 1 95 ? 12.902 3.804 -3.759 1.00 63.03 95 SER A O 1
ATOM 744 N N . ASP A 1 96 ? 14.398 2.135 -3.897 1.00 84.62 96 ASP A N 1
ATOM 745 C CA . ASP A 1 96 ? 13.847 1.506 -5.113 1.00 84.62 96 ASP A CA 1
ATOM 746 C C . ASP A 1 96 ? 12.427 0.933 -4.914 1.00 84.62 96 ASP A C 1
ATOM 748 O O . ASP A 1 96 ? 11.984 0.070 -5.665 1.00 84.62 96 ASP A O 1
ATOM 752 N N . HIS A 1 97 ? 11.723 1.329 -3.860 1.00 87.00 97 HIS A N 1
ATOM 753 C CA . HIS A 1 97 ? 10.403 0.846 -3.511 1.00 87.00 97 HIS A CA 1
ATOM 754 C C . HIS A 1 97 ? 9.357 1.798 -4.073 1.00 87.00 97 HIS A C 1
ATOM 756 O O . HIS A 1 97 ? 9.512 3.016 -4.017 1.0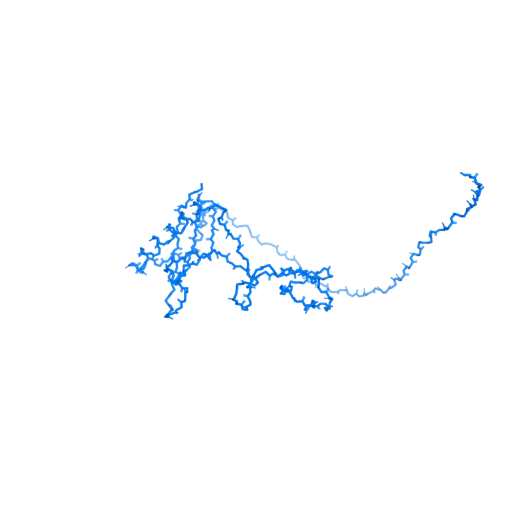0 87.00 97 HIS A O 1
ATOM 762 N N . ARG A 1 98 ? 8.285 1.226 -4.610 1.00 89.31 98 ARG A N 1
ATOM 763 C CA . ARG A 1 98 ? 7.082 1.957 -4.997 1.00 89.31 98 ARG A CA 1
ATOM 764 C C . ARG A 1 98 ? 5.886 1.343 -4.299 1.00 89.31 98 ARG A C 1
ATOM 766 O O . ARG A 1 98 ? 5.861 0.130 -4.059 1.00 89.31 98 ARG A O 1
ATOM 773 N N . ASP A 1 99 ? 4.919 2.184 -3.982 1.00 92.00 99 ASP A N 1
ATOM 774 C CA . ASP A 1 99 ? 3.671 1.736 -3.388 1.00 92.00 99 ASP A CA 1
ATOM 775 C C . ASP A 1 99 ? 2.813 1.054 -4.454 1.00 92.00 99 ASP A C 1
ATOM 777 O O . ASP A 1 99 ? 2.698 1.526 -5.584 1.00 92.00 99 ASP A O 1
ATOM 781 N N . ILE A 1 100 ? 2.254 -0.101 -4.098 1.00 92.88 100 ILE A N 1
ATOM 782 C CA . ILE A 1 100 ? 1.356 -0.880 -4.956 1.00 92.88 100 ILE A CA 1
ATOM 783 C C . ILE A 1 100 ? -0.027 -0.227 -4.981 1.00 92.88 100 ILE A C 1
ATOM 785 O O . ILE A 1 100 ? -0.681 -0.203 -6.017 1.00 92.88 100 ILE A O 1
ATOM 789 N N . ALA A 1 101 ? -0.461 0.303 -3.840 1.00 94.50 101 ALA A N 1
ATOM 790 C CA . ALA A 1 101 ? -1.715 1.021 -3.687 1.00 94.50 101 ALA A CA 1
ATOM 791 C C . ALA A 1 101 ? -1.416 2.369 -3.041 1.00 94.50 101 ALA A C 1
ATOM 793 O O . ALA A 1 101 ? -0.652 2.424 -2.083 1.00 94.50 101 ALA A O 1
ATOM 794 N N . HIS A 1 102 ? -2.001 3.446 -3.551 1.00 93.56 102 HIS A N 1
ATOM 795 C CA . HIS A 1 102 ? -1.901 4.764 -2.940 1.00 93.56 102 HIS A CA 1
ATOM 796 C C . HIS A 1 102 ? -3.225 5.513 -3.118 1.00 93.56 102 HIS A C 1
ATOM 798 O O . HIS A 1 102 ? -3.838 5.405 -4.182 1.00 93.56 102 HIS A O 1
ATOM 804 N N . PRO A 1 103 ? -3.693 6.250 -2.094 1.00 94.38 103 PRO A N 1
ATOM 805 C CA . PRO A 1 103 ? -4.851 7.115 -2.248 1.00 94.38 103 PRO A CA 1
ATOM 806 C C . PRO A 1 103 ? -4.504 8.263 -3.200 1.00 94.38 103 PRO A C 1
ATOM 808 O O . PRO A 1 103 ? -3.419 8.840 -3.118 1.00 94.38 103 PRO A O 1
ATOM 811 N N . ILE A 1 104 ? -5.434 8.587 -4.095 1.00 96.19 104 ILE A N 1
ATOM 812 C CA . ILE A 1 104 ? -5.271 9.686 -5.056 1.00 96.19 104 ILE A CA 1
ATOM 813 C C . ILE A 1 104 ? -5.580 11.026 -4.380 1.00 96.19 104 ILE A C 1
ATOM 815 O O . ILE A 1 104 ? -4.865 12.005 -4.573 1.00 96.19 104 ILE A O 1
ATOM 819 N N . THR A 1 105 ? -6.639 11.067 -3.568 1.00 96.56 105 THR A N 1
ATOM 820 C CA . THR A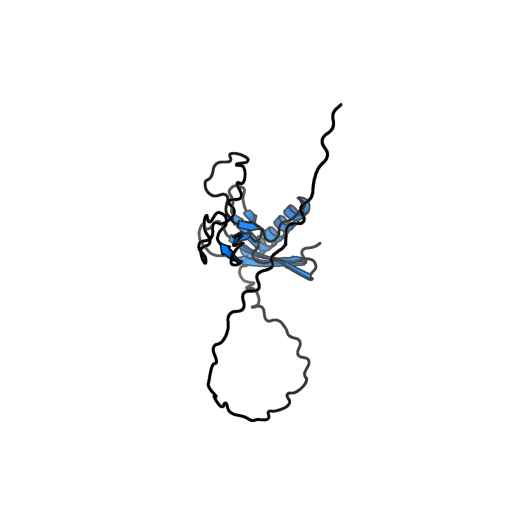 1 105 ? -7.104 12.286 -2.900 1.00 96.56 105 THR A CA 1
ATOM 821 C C . THR A 1 105 ? -6.615 12.363 -1.456 1.00 96.56 105 THR A C 1
ATOM 823 O O . THR A 1 105 ? -6.388 11.346 -0.790 1.00 96.56 105 THR A O 1
ATOM 826 N N . LEU A 1 106 ? -6.480 13.592 -0.952 1.00 95.88 106 LEU A N 1
ATOM 827 C CA . LEU A 1 106 ? -6.135 13.844 0.447 1.00 95.88 106 LEU A CA 1
ATOM 828 C C . LEU A 1 106 ? -7.218 13.316 1.399 1.00 95.88 106 LEU A C 1
ATOM 830 O O . LEU A 1 106 ? -6.892 12.653 2.378 1.00 95.88 106 LEU A O 1
ATOM 834 N N . GLU A 1 107 ? -8.491 13.522 1.067 1.00 96.19 107 GLU A N 1
ATOM 835 C CA . GLU A 1 107 ? -9.630 13.056 1.869 1.00 96.19 107 GLU A CA 1
ATOM 836 C C . GLU A 1 107 ? -9.594 11.538 2.086 1.00 96.19 107 GLU A C 1
ATOM 838 O O . GLU A 1 107 ? -9.743 11.052 3.205 1.00 96.19 107 GLU A O 1
ATOM 843 N N . CYS A 1 108 ? -9.310 10.769 1.028 1.00 94.81 108 CYS A N 1
ATOM 844 C CA . CYS A 1 108 ? -9.189 9.317 1.122 1.00 94.81 108 CYS A CA 1
ATOM 845 C C . CYS A 1 108 ? -7.988 8.908 1.990 1.00 94.81 108 CYS A C 1
ATOM 847 O O . CYS A 1 108 ? -8.078 7.970 2.785 1.00 94.81 108 CYS A O 1
ATOM 849 N N . ARG A 1 109 ? -6.866 9.634 1.887 1.00 95.69 109 ARG A N 1
ATOM 850 C CA . ARG A 1 109 ? -5.682 9.404 2.725 1.00 95.69 109 ARG A CA 1
ATOM 851 C C . ARG A 1 109 ? -6.000 9.593 4.207 1.00 95.69 109 ARG A C 1
ATOM 853 O O . ARG A 1 109 ? -5.635 8.740 5.014 1.00 95.69 109 ARG A O 1
ATOM 860 N N . GLU A 1 110 ? -6.665 10.687 4.553 1.00 96.31 110 GLU A N 1
ATOM 861 C CA . GLU A 1 110 ? -7.065 10.995 5.928 1.00 96.31 110 GLU A CA 1
ATOM 862 C C . GLU A 1 110 ? -8.092 9.990 6.449 1.00 96.31 110 GLU A C 1
ATOM 864 O O . GLU A 1 110 ? -7.958 9.499 7.571 1.00 96.31 110 GLU A O 1
ATOM 869 N N . TYR A 1 111 ? -9.060 9.612 5.611 1.00 96.50 111 TYR A N 1
ATOM 870 C CA . TYR A 1 111 ? -10.060 8.598 5.927 1.00 96.50 111 TYR A CA 1
ATOM 871 C C . TYR A 1 111 ? -9.425 7.239 6.253 1.00 96.50 111 TYR A C 1
ATOM 873 O O . TYR A 1 111 ? -9.685 6.678 7.321 1.00 96.50 111 TYR A O 1
ATOM 881 N N . ILE A 1 112 ? -8.524 6.740 5.394 1.00 96.25 112 ILE A N 1
ATOM 882 C CA . ILE A 1 112 ? -7.796 5.485 5.638 1.00 96.25 112 ILE A CA 1
ATOM 883 C C . ILE A 1 112 ? -6.954 5.593 6.910 1.00 96.25 112 ILE A C 1
ATOM 885 O O . ILE A 1 112 ? -6.966 4.685 7.743 1.00 96.25 112 ILE A O 1
ATOM 889 N N . GLN A 1 113 ? -6.225 6.698 7.076 1.00 96.31 113 GLN A N 1
ATOM 890 C CA . GLN A 1 113 ? -5.366 6.896 8.237 1.00 96.31 113 GLN A CA 1
ATOM 891 C C . GLN A 1 113 ? -6.172 6.865 9.537 1.00 96.31 113 GLN A C 1
ATOM 893 O O . GLN A 1 113 ? -5.810 6.134 10.457 1.00 96.31 113 GLN A O 1
ATOM 898 N N . LYS A 1 114 ? -7.283 7.602 9.596 1.00 96.81 114 LYS A N 1
ATOM 899 C CA . LYS A 1 114 ? -8.171 7.634 10.758 1.00 96.81 114 LYS A CA 1
ATOM 900 C C . LYS A 1 114 ? -8.721 6.246 11.075 1.00 96.81 114 LYS A C 1
ATOM 902 O O . LYS A 1 114 ? -8.615 5.805 12.216 1.00 96.81 114 LYS A O 1
ATOM 907 N N . LYS A 1 115 ? -9.260 5.540 10.074 1.00 96.69 115 LYS A N 1
ATOM 908 C CA . LYS A 1 115 ? -9.924 4.249 10.294 1.00 96.69 115 LYS A CA 1
ATOM 909 C C . LYS A 1 115 ? -8.961 3.162 10.766 1.00 96.69 115 LYS A C 1
ATOM 911 O O . LYS A 1 115 ? -9.276 2.407 11.678 1.00 96.69 115 LYS A O 1
ATOM 916 N N . VAL A 1 116 ? -7.762 3.111 10.189 1.00 96.75 116 VAL A N 1
ATOM 917 C CA . VAL A 1 116 ? -6.745 2.124 10.574 1.00 96.75 116 VAL A CA 1
ATOM 918 C C . VAL A 1 116 ? -6.171 2.412 11.960 1.00 96.75 116 VAL A C 1
ATOM 920 O O . VAL A 1 116 ? -5.956 1.475 12.728 1.00 96.75 116 VAL A O 1
ATOM 923 N N . LEU A 1 117 ? -5.910 3.681 12.292 1.00 96.25 117 LEU A N 1
ATOM 924 C CA . LEU A 1 117 ? -5.380 4.049 13.608 1.00 96.25 117 LEU A CA 1
ATOM 925 C C . LEU A 1 117 ? -6.398 3.782 14.723 1.00 96.25 117 LEU A C 1
ATOM 927 O O . LEU A 1 117 ? -6.014 3.245 15.758 1.00 96.25 117 LEU A O 1
ATOM 931 N N . GLU A 1 118 ? -7.682 4.059 14.482 1.00 96.06 118 GLU A N 1
ATOM 932 C CA . GLU A 1 118 ? -8.778 3.716 15.398 1.00 96.06 118 GLU A CA 1
ATOM 933 C C . GLU A 1 118 ? -8.802 2.208 15.708 1.00 96.06 118 GLU A C 1
ATOM 935 O O . GLU A 1 118 ? -8.761 1.810 16.874 1.00 96.06 118 GLU A O 1
ATOM 940 N N . SER A 1 119 ? -8.787 1.355 14.675 1.00 95.75 119 SER A N 1
ATOM 941 C CA . SER A 1 119 ? -8.746 -0.102 14.857 1.00 95.75 119 SER A CA 1
ATOM 942 C C . SER A 1 119 ? -7.468 -0.573 15.559 1.00 95.75 119 SER A C 1
ATOM 944 O O . SER A 1 119 ? -7.515 -1.483 16.382 1.00 95.75 119 SER A O 1
ATOM 946 N N . TYR A 1 120 ? -6.322 0.052 15.274 1.00 95.38 120 TYR A N 1
ATOM 947 C 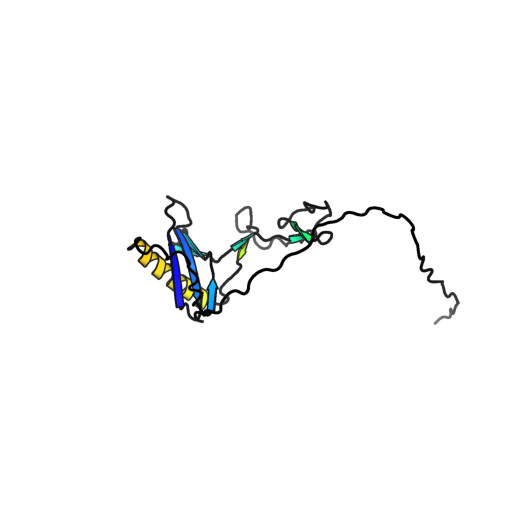CA . TYR A 1 120 ? -5.053 -0.277 15.927 1.00 95.38 120 TYR A CA 1
ATOM 948 C C . TYR A 1 120 ? -5.066 0.042 17.426 1.00 95.38 120 TYR A C 1
ATOM 950 O O . TYR A 1 120 ? -4.589 -0.760 18.228 1.00 95.38 120 TYR A O 1
ATOM 958 N N . GLU A 1 121 ? -5.614 1.189 17.825 1.00 93.88 121 GLU A N 1
ATOM 959 C CA . GLU A 1 121 ? -5.732 1.554 19.237 1.00 93.88 121 GLU A CA 1
ATOM 960 C C . GLU A 1 121 ? -6.696 0.640 19.998 1.00 93.88 121 GLU A C 1
ATOM 962 O O . GLU A 1 121 ? -6.428 0.315 21.158 1.00 93.88 121 GLU A O 1
ATOM 967 N N . GLY A 1 122 ? -7.784 0.208 19.353 1.00 93.38 122 GLY A N 1
ATOM 968 C CA . GLY A 1 122 ? -8.704 -0.790 19.900 1.00 93.38 122 GLY A CA 1
ATOM 969 C C . GLY A 1 122 ? -8.006 -2.120 20.182 1.00 93.38 122 GLY A C 1
ATOM 970 O O . GLY A 1 122 ? -8.049 -2.614 21.310 1.00 93.38 122 GLY A O 1
ATOM 971 N N . GLU A 1 123 ? -7.277 -2.642 19.195 1.00 91.81 123 GLU A N 1
ATOM 972 C CA . GLU A 1 123 ? -6.551 -3.911 19.324 1.00 91.81 123 GLU A CA 1
ATOM 973 C C . GLU A 1 123 ? -5.414 -3.824 20.348 1.00 91.81 123 GLU A C 1
ATOM 975 O O . GLU A 1 123 ? -5.162 -4.753 21.109 1.00 91.81 123 GLU A O 1
ATOM 980 N N . ARG A 1 124 ? -4.735 -2.673 20.425 1.00 89.06 124 ARG A N 1
ATOM 981 C CA . ARG A 1 124 ? -3.663 -2.449 21.401 1.00 89.06 124 ARG A CA 1
ATOM 982 C C . ARG A 1 124 ? -4.173 -2.482 22.844 1.00 89.06 124 ARG A C 1
ATOM 984 O O . ARG A 1 124 ? -3.425 -2.878 23.734 1.00 89.06 124 ARG A O 1
ATOM 991 N N . LYS A 1 125 ? -5.413 -2.044 23.088 1.00 88.38 125 LYS A N 1
ATOM 992 C CA . LYS A 1 125 ? -6.055 -2.119 24.412 1.00 88.38 125 LYS A CA 1
ATOM 993 C C . LYS A 1 125 ? -6.532 -3.540 24.727 1.00 88.38 125 LYS A C 1
ATOM 995 O O . LYS A 1 125 ? -6.459 -3.943 25.883 1.00 88.38 125 LYS A O 1
ATOM 1000 N N . ASN A 1 126 ? -6.946 -4.294 23.708 1.00 85.94 126 ASN A N 1
ATOM 1001 C CA . ASN A 1 126 ? -7.463 -5.656 23.828 1.00 85.94 126 ASN A CA 1
ATOM 1002 C C . ASN A 1 126 ? -6.670 -6.633 22.937 1.00 85.94 126 ASN A C 1
ATOM 1004 O O . ASN A 1 126 ? -7.174 -7.036 21.892 1.00 85.94 126 ASN A O 1
ATOM 1008 N N . PRO A 1 127 ? -5.473 -7.095 23.345 1.00 68.12 127 PRO A N 1
ATOM 1009 C CA . PRO A 1 127 ? -4.621 -7.962 22.517 1.00 68.12 127 PRO A CA 1
ATOM 1010 C C . PRO A 1 127 ? -5.173 -9.392 22.297 1.00 68.12 127 PRO A C 1
ATOM 1012 O O . PRO A 1 127 ? -4.458 -10.263 21.811 1.00 68.12 127 PRO A O 1
ATOM 1015 N N . SER A 1 128 ? -6.419 -9.666 22.701 1.00 55.50 128 SER A N 1
ATOM 1016 C CA . SER A 1 128 ? -7.010 -11.010 22.795 1.00 55.50 128 SER A CA 1
ATOM 1017 C C . SER A 1 128 ? -7.730 -11.468 21.517 1.00 55.50 128 SER A C 1
ATOM 1019 O O . SER A 1 128 ? -7.947 -12.666 21.333 1.00 55.50 128 SER A O 1
ATOM 1021 N N . SER A 1 129 ? -8.077 -10.568 20.591 1.00 53.00 129 SER A N 1
ATOM 1022 C CA . SER A 1 129 ? -8.696 -10.948 19.312 1.00 53.00 129 SER A CA 1
ATOM 1023 C C . SER A 1 129 ? -7.647 -11.377 18.287 1.00 53.00 129 SER A C 1
ATOM 1025 O O . SER A 1 129 ? -7.448 -10.761 17.243 1.00 53.00 129 SER A O 1
ATOM 1027 N N . ALA A 1 130 ? -6.983 -12.501 18.568 1.00 48.84 130 ALA A N 1
ATOM 1028 C CA . ALA A 1 130 ? -6.188 -13.203 17.570 1.00 48.84 130 ALA A CA 1
ATOM 1029 C C . ALA A 1 130 ? -7.026 -13.396 16.286 1.00 48.84 130 ALA A C 1
ATOM 1031 O O . ALA A 1 130 ? -8.181 -13.829 16.368 1.00 48.84 130 ALA A O 1
ATOM 1032 N N . PRO A 1 131 ? -6.489 -13.083 15.094 1.00 55.09 131 PRO A N 1
ATOM 1033 C CA . PRO A 1 131 ? -7.249 -13.236 13.865 1.00 55.09 131 PRO A CA 1
ATOM 1034 C C . PRO A 1 131 ? -7.615 -14.715 13.684 1.00 55.09 131 PRO A C 1
ATOM 1036 O O . PRO A 1 131 ? -6.748 -15.575 13.875 1.00 55.09 131 PRO A O 1
ATOM 1039 N N . PRO A 1 132 ? -8.857 -15.049 13.283 1.00 43.62 132 PRO A N 1
ATOM 1040 C CA . PRO A 1 132 ? -9.154 -16.407 12.869 1.00 43.62 132 PRO A CA 1
ATOM 1041 C C . PRO A 1 132 ? -8.207 -16.745 11.718 1.00 43.62 132 PRO A C 1
ATOM 1043 O O . PRO A 1 132 ? -8.141 -16.021 10.717 1.00 43.62 132 PRO A O 1
ATOM 1046 N N . ALA A 1 133 ? -7.445 -17.829 11.880 1.00 40.25 133 ALA A N 1
ATOM 1047 C CA . ALA A 1 133 ? -6.735 -18.462 10.782 1.00 40.25 133 ALA A CA 1
ATOM 1048 C C . ALA A 1 133 ? -7.705 -18.537 9.599 1.00 40.25 133 ALA A C 1
ATOM 1050 O O . ALA A 1 133 ? -8.822 -19.032 9.751 1.00 40.25 133 ALA A O 1
ATOM 1051 N N . GLY A 1 134 ? -7.319 -17.950 8.465 1.00 37.59 134 GLY A N 1
ATOM 1052 C CA . GLY A 1 134 ? -8.153 -17.847 7.275 1.00 37.59 134 GLY A CA 1
ATOM 1053 C C . GLY A 1 134 ? -8.502 -19.223 6.719 1.00 37.59 134 GLY A C 1
ATOM 1054 O O . GLY A 1 134 ? -7.871 -19.696 5.782 1.00 37.59 134 GLY A O 1
ATOM 1055 N N . GLY A 1 135 ? -9.517 -19.859 7.295 1.00 29.08 135 GLY A N 1
ATOM 1056 C CA . GLY A 1 135 ? -10.283 -20.911 6.667 1.00 29.08 135 GLY A CA 1
ATOM 1057 C C . GLY A 1 135 ? -11.221 -20.242 5.682 1.00 29.08 135 GLY A C 1
ATOM 1058 O O . GLY A 1 135 ? -12.196 -19.599 6.070 1.00 29.08 135 GLY A O 1
ATOM 1059 N N . HIS A 1 136 ? -10.923 -20.381 4.396 1.00 37.47 136 HIS A N 1
ATOM 1060 C CA . HIS A 1 136 ? -11.955 -20.254 3.384 1.00 37.47 136 HIS A CA 1
ATOM 1061 C C . HIS A 1 136 ? -13.070 -21.237 3.766 1.00 37.47 136 HIS A C 1
ATOM 1063 O O . HIS A 1 136 ? -12.872 -22.448 3.695 1.00 37.47 136 HIS A O 1
ATOM 1069 N N . LYS A 1 137 ? -14.229 -20.735 4.211 1.00 28.97 137 LYS A N 1
ATOM 1070 C CA . LYS A 1 137 ? -15.460 -21.528 4.213 1.00 28.97 137 LYS A CA 1
ATOM 1071 C C . LYS A 1 137 ? -15.812 -21.783 2.749 1.00 28.97 137 LYS A C 1
ATOM 1073 O O . LYS A 1 137 ? -16.532 -21.004 2.137 1.00 28.97 137 LYS A O 1
ATOM 1078 N N . THR A 1 138 ? -15.275 -22.854 2.176 1.00 31.28 138 THR A N 1
ATOM 1079 C CA . THR A 1 138 ? -15.914 -23.508 1.041 1.00 31.28 138 THR A CA 1
ATOM 1080 C C . THR A 1 138 ? -17.217 -24.088 1.569 1.00 31.28 138 THR A C 1
ATOM 1082 O O . THR A 1 138 ? -17.236 -25.044 2.342 1.00 31.28 138 THR A O 1
ATOM 1085 N N . THR A 1 139 ? -18.331 -23.455 1.215 1.00 32.66 139 THR A N 1
ATOM 1086 C CA . THR A 1 139 ? -19.642 -24.077 1.342 1.00 32.66 139 THR A CA 1
ATOM 1087 C C . THR A 1 139 ? -19.618 -25.358 0.521 1.00 32.66 139 THR A C 1
ATOM 1089 O O . THR A 1 139 ? -19.488 -25.331 -0.702 1.00 32.66 139 THR A O 1
ATOM 1092 N N . ALA A 1 140 ? -19.674 -26.485 1.224 1.00 30.02 140 ALA A N 1
ATOM 1093 C CA . ALA A 1 140 ? -19.858 -27.797 0.645 1.00 30.02 140 ALA A CA 1
ATOM 1094 C C . ALA A 1 140 ? -21.202 -27.828 -0.094 1.00 30.02 140 ALA A C 1
ATOM 1096 O O . ALA A 1 140 ? -22.260 -27.767 0.529 1.00 30.02 140 ALA A O 1
ATOM 1097 N N . ALA A 1 141 ? -21.148 -27.937 -1.418 1.00 31.95 141 ALA A N 1
ATOM 1098 C CA . ALA A 1 141 ? -22.206 -28.546 -2.203 1.00 31.95 141 ALA A CA 1
ATOM 1099 C C . ALA A 1 141 ? -21.651 -29.877 -2.714 1.00 31.95 141 ALA A C 1
ATOM 1101 O O . ALA A 1 141 ? -20.675 -29.929 -3.461 1.00 31.95 141 ALA A O 1
ATOM 1102 N N . ALA A 1 142 ? -22.237 -30.949 -2.198 1.00 34.22 142 ALA A N 1
ATOM 1103 C CA . ALA A 1 142 ? -21.925 -32.325 -2.514 1.00 34.22 142 ALA A CA 1
ATOM 1104 C C . ALA A 1 142 ? -22.212 -32.640 -3.987 1.00 34.22 142 ALA A C 1
ATOM 1106 O O . ALA A 1 142 ? -23.299 -32.339 -4.470 1.00 34.22 142 ALA A O 1
ATOM 1107 N N . THR A 1 143 ? -21.290 -33.324 -4.666 1.00 33.50 143 THR A N 1
ATOM 1108 C CA . THR A 1 143 ? -21.601 -34.406 -5.616 1.00 33.50 143 THR A CA 1
ATOM 1109 C C . THR A 1 143 ? -20.395 -35.354 -5.684 1.00 33.50 143 THR A C 1
ATOM 1111 O O . THR A 1 143 ? -19.245 -34.928 -5.608 1.00 33.50 143 THR A O 1
ATOM 1114 N N . ALA A 1 144 ? -20.707 -36.647 -5.702 1.00 38.84 144 ALA A N 1
ATOM 1115 C CA . ALA A 1 144 ? -19.880 -37.808 -5.386 1.00 38.84 144 ALA A CA 1
ATOM 1116 C C . ALA A 1 144 ? -18.742 -38.134 -6.390 1.00 38.84 144 ALA A C 1
ATOM 1118 O O . ALA A 1 144 ? -18.774 -37.669 -7.528 1.00 38.84 144 ALA A O 1
ATOM 1119 N N . PRO A 1 145 ? -17.755 -38.966 -5.984 1.00 41.47 145 PRO A N 1
ATOM 1120 C CA . PRO A 1 145 ? -16.628 -39.388 -6.817 1.00 41.47 145 PRO A CA 1
ATOM 1121 C C . PRO A 1 145 ? -16.957 -40.599 -7.709 1.00 41.47 145 PRO A C 1
ATOM 1123 O O . PRO A 1 145 ? -17.556 -41.575 -7.257 1.00 41.47 145 PRO A O 1
ATOM 1126 N N . THR A 1 146 ? -16.474 -40.570 -8.952 1.00 50.88 146 THR A N 1
ATOM 1127 C CA . THR A 1 146 ? -16.472 -41.715 -9.882 1.00 50.88 146 THR A CA 1
ATOM 1128 C C . THR A 1 146 ? -15.078 -42.370 -9.898 1.00 50.88 146 THR A C 1
ATOM 1130 O O . THR A 1 146 ? -14.083 -41.640 -9.915 1.00 50.88 146 THR A O 1
ATOM 1133 N N . PRO A 1 147 ? -14.958 -43.714 -9.882 1.00 50.06 147 PRO A N 1
ATOM 1134 C CA . PRO A 1 147 ? -13.675 -44.402 -9.732 1.00 50.06 147 PRO A CA 1
ATOM 1135 C C . PRO A 1 147 ? -12.952 -44.733 -11.055 1.00 50.06 147 PRO A C 1
ATOM 1137 O O . PRO A 1 147 ? -13.553 -45.132 -12.044 1.00 50.06 147 PRO A O 1
ATOM 1140 N N . VAL A 1 148 ? -11.627 -44.568 -10.986 1.00 46.56 148 VAL A N 1
ATOM 1141 C CA . VAL A 1 148 ? -10.484 -45.324 -11.550 1.00 46.56 148 VAL A CA 1
ATOM 1142 C C . VAL A 1 148 ? -10.717 -46.373 -12.662 1.00 46.56 148 VAL A C 1
ATOM 1144 O O . VAL A 1 148 ? -11.324 -47.413 -12.430 1.00 46.56 148 VAL A O 1
ATOM 1147 N N . ALA A 1 149 ? -10.011 -46.189 -13.787 1.00 39.03 149 ALA A N 1
ATOM 1148 C CA . ALA A 1 149 ? -9.435 -47.238 -14.652 1.00 39.03 149 ALA A CA 1
ATOM 1149 C C . ALA A 1 149 ? -8.187 -46.626 -15.344 1.00 39.03 149 ALA A C 1
ATOM 1151 O O . ALA A 1 149 ? -8.306 -45.579 -15.968 1.00 39.03 149 ALA A O 1
ATOM 1152 N N . ALA A 1 150 ? -6.943 -46.985 -15.008 1.00 35.09 150 ALA A N 1
ATOM 1153 C CA . ALA A 1 150 ? -6.165 -48.188 -15.351 1.00 35.09 150 ALA A CA 1
ATOM 1154 C C . ALA A 1 150 ? -5.591 -48.207 -16.792 1.00 35.09 150 ALA A C 1
ATOM 1156 O O . ALA A 1 150 ? -6.331 -48.055 -17.756 1.00 35.09 150 ALA A O 1
ATOM 1157 N N . ALA A 1 151 ? -4.281 -48.518 -16.868 1.00 34.72 151 ALA A N 1
ATOM 1158 C CA . ALA A 1 151 ? -3.429 -48.826 -18.038 1.00 34.72 151 ALA A CA 1
ATOM 1159 C C . ALA A 1 151 ? -2.865 -47.592 -18.802 1.00 34.72 151 ALA A C 1
ATOM 1161 O O . ALA A 1 151 ? -3.597 -46.661 -19.091 1.00 34.72 151 ALA A O 1
ATOM 1162 N N . THR A 1 152 ? -1.576 -47.451 -19.156 1.00 34.44 152 THR A N 1
ATOM 1163 C CA . THR A 1 152 ? -0.513 -48.428 -19.473 1.00 34.44 152 THR A CA 1
ATOM 1164 C C . THR A 1 152 ? 0.889 -47.783 -19.336 1.00 34.44 152 THR A C 1
ATOM 1166 O O . THR A 1 152 ? 1.029 -46.565 -19.394 1.00 34.44 152 THR A O 1
ATOM 1169 N N . ALA A 1 153 ? 1.906 -48.629 -19.137 1.00 42.53 153 ALA A N 1
ATOM 1170 C CA . ALA A 1 153 ? 3.337 -48.376 -18.913 1.00 42.53 153 ALA A CA 1
ATOM 1171 C C . ALA A 1 153 ? 4.109 -47.632 -20.043 1.00 42.53 153 ALA A C 1
ATOM 1173 O O . ALA A 1 153 ? 3.631 -47.576 -21.175 1.00 42.53 153 ALA A O 1
ATOM 1174 N N . PRO A 1 154 ? 5.327 -47.108 -19.759 1.00 44.81 154 PRO A N 1
ATOM 1175 C CA . PRO A 1 154 ? 6.169 -46.383 -20.715 1.00 44.81 154 PRO A CA 1
ATOM 1176 C C . PRO A 1 154 ? 7.057 -47.315 -21.559 1.00 44.81 154 PRO A C 1
ATOM 1178 O O . PRO A 1 154 ? 7.555 -48.329 -21.071 1.00 44.81 154 PRO A O 1
ATOM 1181 N N . THR A 1 155 ? 7.328 -46.940 -22.811 1.00 52.34 155 THR A N 1
ATOM 1182 C CA . THR A 1 155 ? 8.352 -47.578 -23.661 1.00 52.34 155 THR A CA 1
ATOM 1183 C C . THR A 1 155 ? 9.271 -46.506 -24.267 1.00 52.34 155 THR A C 1
ATOM 1185 O O . THR A 1 155 ? 8.757 -45.479 -24.711 1.00 52.34 155 THR A O 1
ATOM 1188 N N . PRO A 1 156 ? 10.606 -46.703 -24.295 1.00 51.78 156 PRO A N 1
ATOM 1189 C CA . PRO A 1 156 ? 11.561 -45.762 -24.879 1.00 51.78 156 PRO A CA 1
ATOM 1190 C C . PRO A 1 156 ? 12.014 -46.198 -26.284 1.00 51.78 156 PRO A C 1
ATOM 1192 O O . PRO A 1 156 ? 12.371 -47.355 -26.485 1.00 51.78 156 PRO A O 1
ATOM 1195 N N . ILE A 1 157 ? 12.065 -45.263 -27.238 1.00 50.09 157 ILE A N 1
ATOM 1196 C CA . ILE A 1 157 ? 12.737 -45.387 -28.550 1.00 50.09 157 ILE A CA 1
ATOM 1197 C C . ILE A 1 157 ? 13.219 -43.959 -28.889 1.00 50.09 157 ILE A C 1
ATOM 1199 O O . ILE A 1 157 ? 12.401 -43.053 -28.965 1.00 50.09 157 ILE A O 1
ATOM 1203 N N . ALA A 1 158 ? 14.495 -43.607 -28.716 1.00 39.22 158 ALA A N 1
ATOM 1204 C CA . ALA A 1 158 ? 15.644 -43.811 -29.607 1.00 39.22 158 ALA A CA 1
ATOM 1205 C C . ALA A 1 158 ? 15.632 -42.973 -30.908 1.00 39.22 158 ALA A C 1
ATOM 1207 O O . ALA A 1 158 ? 14.665 -42.973 -31.656 1.00 39.22 158 ALA A O 1
ATOM 1208 N N . ALA A 1 159 ? 16.810 -42.387 -31.164 1.00 39.00 159 ALA A N 1
ATOM 1209 C CA . ALA A 1 159 ? 17.371 -41.900 -32.429 1.00 39.00 159 ALA A CA 1
ATOM 1210 C C . ALA A 1 159 ? 17.002 -40.488 -32.939 1.00 39.00 159 ALA A C 1
ATOM 1212 O O . ALA A 1 159 ? 15.888 -40.188 -33.351 1.00 39.00 159 ALA A O 1
ATOM 1213 N N . ALA A 1 160 ? 18.047 -39.654 -32.972 1.00 46.62 160 ALA A N 1
ATOM 1214 C CA . ALA A 1 160 ? 18.171 -38.427 -33.751 1.00 46.62 160 ALA A CA 1
ATOM 1215 C C . ALA A 1 160 ? 18.092 -38.687 -35.268 1.00 46.62 160 ALA A C 1
ATOM 1217 O O . ALA A 1 160 ? 18.407 -39.789 -35.723 1.00 46.62 160 ALA A O 1
ATOM 1218 N N . PRO A 1 161 ? 17.847 -37.628 -36.055 1.00 47.09 161 PRO A N 1
ATOM 1219 C CA . PRO A 1 161 ? 18.840 -37.292 -37.073 1.00 47.09 161 PRO A CA 1
ATOM 1220 C C . PRO A 1 161 ? 19.233 -35.801 -37.076 1.00 47.09 161 PRO A C 1
ATOM 1222 O O . PRO A 1 161 ? 18.478 -34.919 -36.674 1.00 47.09 161 PRO A O 1
ATOM 1225 N N . LYS A 1 162 ? 20.478 -35.569 -37.512 1.00 43.34 162 LYS A N 1
ATOM 1226 C CA . LYS A 1 162 ? 21.034 -34.296 -38.013 1.00 43.34 162 LYS A CA 1
ATOM 1227 C C . LYS A 1 162 ? 20.374 -33.925 -39.353 1.00 43.34 162 LYS A C 1
ATOM 1229 O O . LYS A 1 162 ? 19.641 -34.756 -39.880 1.00 43.34 162 LYS A O 1
ATOM 1234 N N . VAL A 1 163 ? 20.819 -32.791 -39.924 1.00 41.38 163 VAL A N 1
ATOM 1235 C CA . VAL A 1 163 ? 20.633 -32.307 -41.317 1.00 41.38 163 VAL A CA 1
ATOM 1236 C C . VAL A 1 163 ? 19.473 -31.291 -41.384 1.00 41.38 163 VAL A C 1
ATOM 1238 O O . VAL A 1 163 ? 18.398 -31.581 -40.882 1.00 41.38 163 VAL A O 1
ATOM 1241 N N . GLU A 1 164 ? 19.577 -30.061 -41.890 1.00 43.91 164 GLU A N 1
ATOM 1242 C CA . GLU A 1 164 ? 20.636 -29.294 -42.556 1.00 43.91 164 GLU A CA 1
ATOM 1243 C C . GLU A 1 164 ? 20.328 -27.794 -42.416 1.00 43.91 164 GLU A C 1
ATOM 1245 O O . GLU A 1 164 ? 19.198 -27.377 -42.169 1.00 43.91 164 GLU A O 1
ATOM 1250 N N . GLU A 1 165 ? 21.381 -27.009 -42.575 1.00 41.31 165 GLU A N 1
ATOM 1251 C CA . GLU A 1 165 ? 21.403 -25.561 -42.712 1.00 41.31 165 GLU A CA 1
ATOM 1252 C C . GLU A 1 165 ? 20.782 -25.155 -44.060 1.00 41.31 165 GLU A C 1
ATOM 1254 O O . GLU A 1 165 ? 21.139 -25.711 -45.099 1.00 41.31 165 GLU A O 1
ATOM 1259 N N . HIS A 1 166 ? 19.869 -24.181 -44.060 1.00 38.66 166 HIS A N 1
ATOM 1260 C CA . HIS A 1 166 ? 19.514 -23.453 -45.276 1.00 38.66 166 HIS A CA 1
ATOM 1261 C C . HIS A 1 166 ? 19.508 -21.955 -44.983 1.00 38.66 166 HIS A C 1
ATOM 1263 O O . HIS A 1 166 ? 18.614 -21.406 -44.340 1.00 38.66 166 HIS A O 1
ATOM 1269 N N . THR A 1 167 ? 20.598 -21.332 -45.409 1.00 40.22 167 THR A N 1
ATOM 1270 C CA . THR A 1 167 ? 20.727 -19.914 -45.706 1.00 40.22 167 THR A CA 1
ATOM 1271 C C . THR A 1 167 ? 19.846 -19.586 -46.908 1.00 40.22 167 THR A C 1
ATOM 1273 O O . THR A 1 167 ? 20.107 -20.082 -48.000 1.00 40.22 167 THR A O 1
ATOM 1276 N N . GLU A 1 168 ? 18.837 -18.738 -46.728 1.00 44.44 168 GLU A N 1
ATOM 1277 C CA . GLU A 1 168 ? 18.250 -17.987 -47.839 1.00 44.44 168 GLU A CA 1
ATOM 1278 C C . GLU A 1 168 ? 18.687 -16.530 -47.709 1.00 44.44 168 GLU A C 1
ATOM 1280 O O . GLU A 1 168 ? 18.264 -15.779 -46.828 1.00 44.44 168 GLU A O 1
ATOM 1285 N N . GLU A 1 169 ? 19.621 -16.185 -48.585 1.00 42.59 169 GLU A N 1
ATOM 1286 C CA . GLU A 1 169 ? 20.055 -14.840 -48.906 1.00 42.59 169 GLU A CA 1
ATOM 1287 C C . GLU A 1 169 ? 18.923 -14.166 -49.690 1.00 42.59 169 GLU A C 1
ATOM 1289 O O . GLU A 1 169 ? 18.517 -14.651 -50.745 1.00 42.59 169 GLU A O 1
ATOM 1294 N N . HIS A 1 170 ? 18.381 -13.060 -49.178 1.00 43.97 170 HIS A N 1
ATOM 1295 C CA . HIS A 1 170 ? 17.498 -12.208 -49.969 1.00 43.97 170 HIS A CA 1
ATOM 1296 C C . HIS A 1 170 ? 18.318 -11.046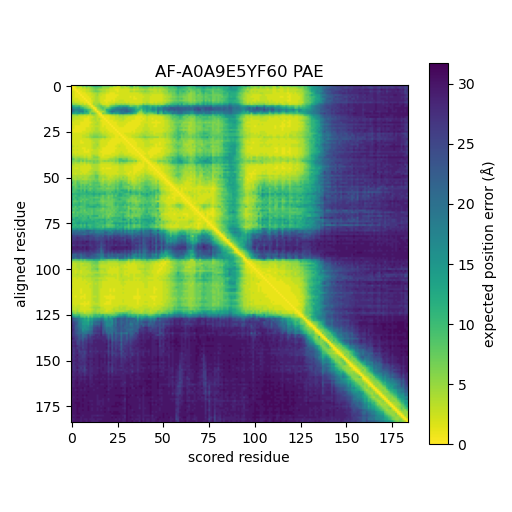 -50.522 1.00 43.97 170 HIS A C 1
ATOM 1298 O O . HIS A 1 170 ? 18.511 -10.020 -49.866 1.00 43.97 170 HIS A O 1
ATOM 1304 N N . SER A 1 171 ? 18.840 -11.265 -51.726 1.00 37.31 171 SER A N 1
ATOM 1305 C CA . SER A 1 171 ? 19.349 -10.237 -52.624 1.00 37.31 171 SER A CA 1
ATOM 1306 C C . SER A 1 171 ? 18.190 -9.325 -53.023 1.00 37.31 171 SER A C 1
ATOM 1308 O O . SER A 1 171 ? 17.257 -9.765 -53.690 1.00 37.31 171 SER A O 1
ATOM 1310 N N . ILE A 1 172 ? 18.233 -8.065 -52.597 1.00 59.03 172 ILE A N 1
ATOM 1311 C CA . ILE A 1 172 ? 17.449 -7.000 -53.222 1.00 59.03 172 ILE A CA 1
ATOM 1312 C C . ILE A 1 172 ? 18.404 -6.341 -54.206 1.00 59.03 172 ILE A C 1
ATOM 1314 O O . ILE A 1 172 ? 19.380 -5.714 -53.799 1.00 59.03 172 ILE A O 1
ATOM 1318 N N . GLU A 1 173 ? 18.150 -6.589 -55.483 1.00 51.25 173 GLU A N 1
ATOM 1319 C CA . GLU A 1 173 ? 18.875 -6.013 -56.603 1.00 51.25 173 GLU A CA 1
ATOM 1320 C C . GLU A 1 173 ? 18.557 -4.518 -56.733 1.00 51.25 173 GLU A C 1
ATOM 1322 O O . GLU A 1 173 ? 17.407 -4.084 -56.618 1.00 51.25 173 GLU A O 1
ATOM 1327 N N . ASP A 1 174 ? 19.624 -3.757 -56.954 1.00 40.50 174 ASP A N 1
ATOM 1328 C CA . ASP A 1 174 ? 19.651 -2.383 -57.423 1.00 40.50 174 ASP A CA 1
ATOM 1329 C C . ASP A 1 174 ? 18.898 -2.228 -58.756 1.00 40.50 174 ASP A C 1
ATOM 1331 O O . ASP A 1 174 ? 19.255 -2.863 -59.749 1.00 40.50 174 ASP A O 1
ATOM 1335 N N . ASP A 1 175 ? 17.922 -1.316 -58.809 1.00 40.88 175 ASP A N 1
ATOM 1336 C CA . ASP A 1 175 ? 17.465 -0.721 -60.069 1.00 40.88 175 ASP A CA 1
ATOM 1337 C C . ASP A 1 175 ? 18.109 0.666 -60.217 1.00 40.88 175 ASP A C 1
ATOM 1339 O O . ASP A 1 175 ? 17.802 1.630 -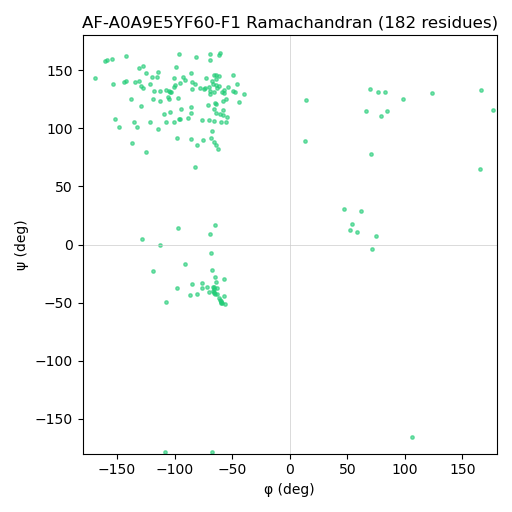59.510 1.00 40.88 175 ASP A O 1
ATOM 1343 N N . VAL A 1 176 ? 19.096 0.698 -61.107 1.00 48.00 176 VAL A N 1
ATOM 1344 C CA . VAL A 1 176 ? 19.808 1.864 -61.625 1.00 48.00 176 VAL A CA 1
ATOM 1345 C C . VAL A 1 176 ? 19.004 2.431 -62.790 1.00 48.00 176 VAL A C 1
ATOM 1347 O O . VAL A 1 176 ? 18.656 1.671 -63.687 1.00 48.00 176 VAL A O 1
ATOM 1350 N N . THR A 1 177 ? 18.794 3.750 -62.844 1.00 43.22 177 THR A N 1
ATOM 1351 C CA . THR A 1 177 ? 19.115 4.627 -64.002 1.00 43.22 177 THR A CA 1
ATOM 1352 C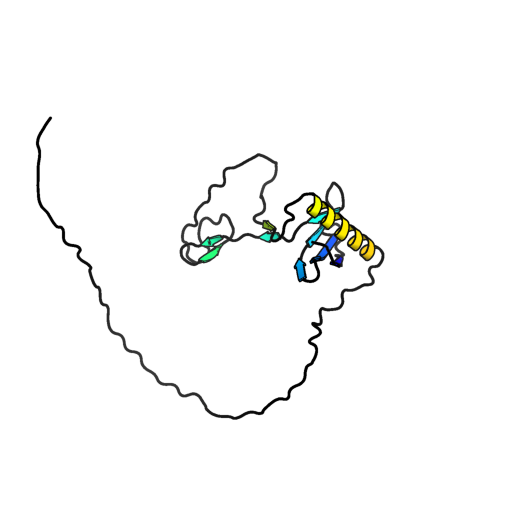 C . THR A 1 177 ? 18.655 6.066 -63.715 1.00 43.22 177 THR A C 1
ATOM 1354 O O . THR A 1 177 ? 17.528 6.302 -63.298 1.00 43.22 177 THR A O 1
ATOM 1357 N N . GLU A 1 178 ? 19.613 7.001 -63.628 1.00 47.34 178 GLU A N 1
ATOM 1358 C CA . GLU A 1 178 ? 19.861 8.089 -64.604 1.00 47.34 178 GLU A CA 1
ATOM 1359 C C . GLU A 1 178 ? 18.709 9.109 -64.661 1.00 47.34 178 GLU A C 1
ATOM 1361 O O . GLU A 1 178 ? 17.580 8.790 -64.995 1.00 47.34 178 GLU A O 1
ATOM 1366 N N . GLY A 1 179 ? 18.886 10.370 -64.283 1.00 40.22 179 GLY A N 1
ATOM 1367 C CA . GLY A 1 179 ? 19.877 11.307 -64.804 1.00 40.22 179 GLY A CA 1
ATOM 1368 C C . GLY A 1 179 ? 19.091 12.527 -65.298 1.00 40.22 179 GLY A C 1
ATOM 1369 O O . GLY A 1 179 ? 18.073 12.375 -65.970 1.00 40.22 179 GLY A O 1
ATOM 1370 N N . GLY A 1 180 ? 19.499 13.732 -64.908 1.00 42.03 180 GLY A N 1
ATOM 1371 C CA . GLY A 1 180 ? 18.771 14.947 -65.267 1.00 42.03 180 GLY A CA 1
ATOM 1372 C C . GLY A 1 180 ? 19.181 16.161 -64.447 1.00 42.03 180 GLY A C 1
ATOM 1373 O O . GLY A 1 180 ? 18.379 16.696 -63.687 1.00 42.03 180 GLY A O 1
ATOM 1374 N N . ASP A 1 181 ? 20.434 16.585 -64.610 1.00 49.91 181 ASP A N 1
ATOM 1375 C CA . ASP A 1 181 ? 20.825 17.998 -64.549 1.00 49.91 181 ASP A CA 1
ATOM 1376 C C . ASP A 1 181 ? 19.832 18.835 -65.371 1.00 49.91 181 ASP A C 1
ATOM 1378 O O . ASP A 1 181 ? 19.483 18.342 -66.435 1.00 49.91 181 ASP A O 1
ATOM 1382 N N . ILE A 1 182 ? 19.384 20.025 -64.924 1.00 54.34 182 ILE A N 1
ATOM 1383 C CA . ILE A 1 182 ? 19.605 21.348 -65.571 1.00 54.34 182 ILE A CA 1
ATOM 1384 C C . ILE A 1 182 ? 19.169 22.493 -64.620 1.00 54.34 182 ILE A C 1
ATOM 1386 O O . ILE A 1 182 ? 18.186 22.385 -63.892 1.00 54.34 182 ILE A O 1
ATOM 1390 N N . GLU A 1 183 ? 19.936 23.582 -64.672 1.00 54.47 183 GLU A N 1
ATOM 1391 C CA . GLU A 1 183 ? 19.834 24.896 -64.015 1.00 54.47 183 GLU A CA 1
ATOM 1392 C C . GLU A 1 183 ? 18.470 25.617 -64.094 1.00 54.47 183 GLU A C 1
ATOM 1394 O O . GLU A 1 183 ? 17.814 25.602 -65.137 1.00 54.47 183 GLU A O 1
ATOM 1399 N N . LEU A 1 184 ? 18.116 26.358 -63.029 1.00 47.31 184 LEU A N 1
ATOM 1400 C CA . LEU A 1 184 ? 18.082 27.842 -62.966 1.00 47.31 184 LEU A CA 1
ATOM 1401 C C . LEU A 1 184 ? 17.597 28.335 -61.592 1.00 47.31 184 LEU A C 1
ATOM 1403 O O . LEU A 1 184 ? 16.547 27.849 -61.115 1.00 47.31 184 LEU A O 1
#

Solvent-accessible surface area (backbone atoms only — not comparable to full-atom values): 12551 Å² total; per-residue (Å²): 140,48,79,70,44,75,48,70,45,78,43,97,48,89,93,49,50,57,46,28,39,33,34,40,25,35,68,85,75,44,77,49,63,63,25,34,35,30,58,51,98,91,42,78,44,70,42,61,27,64,45,75,52,59,42,63,32,93,88,76,59,50,74,30,58,69,87,46,62,45,33,92,83,79,60,48,76,39,86,78,79,80,72,74,90,78,74,95,70,94,68,88,74,84,64,66,52,46,64,78,52,77,70,88,48,68,68,54,44,52,51,53,40,52,55,53,50,54,52,44,55,52,40,71,76,47,79,77,75,69,76,75,77,87,69,78,82,73,79,85,76,90,80,84,88,84,85,89,83,85,86,84,86,92,84,90,80,85,82,85,81,85,88,82,90,79,87,80,83,81,84,80,80,85,84,85,78,85,86,80,88,80,91,134